Protein AF-A0A3M1G2B5-F1 (afdb_monomer)

Foldseek 3Di:
DDAPQEAEAADAQWEWEDDPQWTWIDHPNHTDDTHHLVRYQEYEYAHPNYYYDPVVLVSCLVSQYKYFYAYPLLATPDIRGHPPPPDDPVRVVVVVVQQQACNQVVVLLCVLLVVLVVLLVVLLVLLVVCVPVPVPLSVLSNVLSVVSVVLSVVSVVVVVVQVPDPDTDGCVVCVVVSCVSSVSSVVSSQVSVVSSDPDPFPDPTADQPPDPTPVNSVVNNVVSNVVRVVD

Structure (mmCIF, N/CA/C/O backbone):
data_AF-A0A3M1G2B5-F1
#
_entry.id   AF-A0A3M1G2B5-F1
#
loop_
_atom_site.group_PDB
_atom_site.id
_atom_site.type_symbol
_atom_site.label_atom_id
_atom_site.label_alt_id
_atom_site.label_comp_id
_atom_site.label_asym_id
_atom_site.label_entity_id
_atom_site.label_seq_id
_atom_site.pdbx_PDB_ins_code
_atom_site.Cartn_x
_atom_site.Cartn_y
_atom_site.Cartn_z
_atom_site.occupancy
_atom_site.B_iso_or_equiv
_atom_site.auth_seq_id
_atom_site.auth_comp_id
_atom_site.auth_asym_id
_atom_site.auth_atom_id
_atom_site.pdbx_PDB_model_num
ATOM 1 N N . MET A 1 1 ? -16.901 -16.701 20.122 1.00 56.66 1 MET A N 1
ATOM 2 C CA . MET A 1 1 ? -16.632 -15.245 20.169 1.00 56.66 1 MET A CA 1
ATOM 3 C C . MET A 1 1 ? -15.833 -14.895 18.931 1.00 56.66 1 MET A C 1
ATOM 5 O O . MET A 1 1 ? -14.922 -15.650 18.620 1.00 56.66 1 MET A O 1
ATOM 9 N N . ALA A 1 2 ? -16.184 -13.824 18.218 1.00 68.50 2 ALA A N 1
ATOM 10 C CA . ALA A 1 2 ? -15.382 -13.378 17.082 1.00 68.50 2 ALA A CA 1
ATOM 11 C C . ALA A 1 2 ? -13.978 -12.995 17.573 1.00 68.50 2 ALA A C 1
ATOM 13 O O . ALA A 1 2 ? -13.842 -12.288 18.575 1.00 68.50 2 ALA A O 1
ATOM 14 N N . ILE A 1 3 ? -12.954 -13.520 16.907 1.00 83.75 3 ILE A N 1
ATOM 15 C CA . ILE A 1 3 ? -11.565 -13.143 17.158 1.00 83.75 3 ILE A CA 1
ATOM 16 C C . ILE A 1 3 ? -11.395 -11.732 16.592 1.00 83.75 3 ILE A C 1
ATOM 18 O O . ILE A 1 3 ? -11.677 -11.498 15.420 1.00 83.75 3 ILE A O 1
ATOM 22 N N . VAL A 1 4 ? -10.993 -10.787 17.440 1.00 89.31 4 VAL A N 1
ATOM 23 C CA . VAL A 1 4 ? -10.731 -9.402 17.037 1.00 89.31 4 VAL A CA 1
ATOM 24 C C . VAL A 1 4 ? -9.224 -9.251 16.904 1.00 89.31 4 VAL A C 1
ATOM 26 O O . VAL A 1 4 ? -8.539 -9.212 17.922 1.00 89.31 4 VAL A O 1
ATOM 29 N N . GLN A 1 5 ? -8.733 -9.195 15.664 1.00 91.38 5 GLN A N 1
ATOM 30 C CA . GLN A 1 5 ? -7.315 -8.949 15.362 1.00 91.38 5 GLN A CA 1
ATOM 31 C C . GLN A 1 5 ? -6.993 -7.455 15.295 1.00 91.38 5 GLN A C 1
ATOM 33 O O . GLN A 1 5 ? -5.977 -7.010 15.817 1.00 91.38 5 GLN A O 1
ATOM 38 N N . HIS A 1 6 ? -7.903 -6.655 14.741 1.00 93.00 6 HIS A N 1
ATOM 39 C CA . HIS A 1 6 ? -7.742 -5.206 14.650 1.00 93.00 6 HIS A CA 1
ATOM 40 C C . HIS A 1 6 ? -8.863 -4.526 15.435 1.00 93.00 6 HIS A C 1
ATOM 42 O O . HIS A 1 6 ? -10.038 -4.628 15.075 1.00 93.00 6 HIS A O 1
ATOM 48 N N . LEU A 1 7 ? -8.512 -3.853 16.533 1.00 94.56 7 LEU A N 1
ATOM 49 C CA . LEU A 1 7 ? -9.474 -3.094 17.331 1.00 94.56 7 LEU A CA 1
ATOM 50 C C . LEU A 1 7 ? -9.630 -1.692 16.745 1.00 94.56 7 LEU A C 1
ATOM 52 O O . LEU A 1 7 ? -8.709 -0.889 16.848 1.00 94.56 7 LEU A O 1
ATOM 56 N N . ILE A 1 8 ? -10.793 -1.388 16.173 1.00 94.69 8 ILE A N 1
ATOM 57 C CA . ILE A 1 8 ? -11.108 -0.062 15.627 1.00 94.69 8 ILE A CA 1
ATOM 58 C C . ILE A 1 8 ? -12.021 0.679 16.607 1.00 94.69 8 ILE A C 1
ATOM 60 O O . ILE A 1 8 ? -13.036 0.134 17.039 1.00 94.69 8 ILE A O 1
ATOM 64 N N . VAL A 1 9 ? -11.653 1.915 16.956 1.00 94.44 9 VAL A N 1
ATOM 65 C CA . VAL A 1 9 ? -12.441 2.805 17.820 1.00 94.44 9 VAL A CA 1
ATOM 66 C C . VAL A 1 9 ? -12.667 4.140 17.112 1.00 94.44 9 VAL A C 1
ATOM 68 O O . VAL A 1 9 ? -11.728 4.906 16.877 1.00 94.44 9 VAL A O 1
ATOM 71 N N . ASP A 1 10 ? -13.921 4.408 16.760 1.00 92.88 10 ASP A N 1
ATOM 72 C CA . ASP A 1 10 ? -14.357 5.542 15.935 1.00 92.88 10 ASP A CA 1
ATOM 73 C C . ASP A 1 10 ? -15.411 6.444 16.614 1.00 92.88 10 ASP A C 1
ATOM 75 O O . ASP A 1 10 ? -15.553 7.614 16.254 1.00 92.88 10 ASP A O 1
ATOM 79 N N . GLU A 1 11 ? -16.110 5.941 17.633 1.00 92.62 11 GLU A N 1
ATOM 80 C CA . GLU A 1 11 ? -17.186 6.649 18.334 1.00 92.62 11 GLU A CA 1
ATOM 81 C C . GLU A 1 11 ? -16.653 7.717 19.317 1.00 92.62 11 GLU A C 1
ATOM 83 O O . GLU A 1 11 ? -15.798 7.442 20.170 1.00 92.62 11 GLU A O 1
ATOM 88 N N . PHE A 1 12 ? -17.181 8.947 19.227 1.00 91.94 12 PHE A N 1
ATOM 89 C CA . PHE A 1 12 ? -16.813 10.065 20.107 1.00 91.94 12 PHE A CA 1
ATOM 90 C C . PHE A 1 12 ? -17.161 9.776 21.571 1.00 91.94 12 PHE A C 1
ATOM 92 O O . PHE A 1 12 ? -18.272 9.351 21.879 1.00 91.94 12 PHE A O 1
ATOM 99 N N . GLY A 1 13 ? -16.229 10.068 22.484 1.00 93.06 13 GLY A N 1
ATOM 100 C CA . GLY A 1 13 ? -16.407 9.809 23.915 1.00 93.06 13 GLY A CA 1
ATOM 101 C C . GLY A 1 13 ? -16.140 8.356 24.319 1.00 93.06 13 GLY A C 1
ATOM 102 O O . GLY A 1 13 ? -16.430 7.977 25.455 1.00 93.06 13 GLY A O 1
ATOM 103 N N . SER A 1 14 ? -15.579 7.543 23.418 1.00 96.44 14 SER A N 1
ATOM 104 C CA . SER A 1 14 ? -15.130 6.193 23.751 1.00 96.44 14 SER A CA 1
ATOM 105 C C . SER A 1 14 ? -13.935 6.209 24.705 1.00 96.44 14 SER A C 1
ATOM 107 O O . SER A 1 14 ? -13.013 7.013 24.571 1.00 96.44 14 SER A O 1
ATOM 109 N N . PHE A 1 15 ? -13.917 5.259 25.632 1.00 96.62 15 PHE A N 1
ATOM 110 C CA . PHE A 1 15 ? -12.817 5.003 26.550 1.00 96.62 15 PHE A CA 1
ATOM 111 C C . PHE A 1 15 ? -12.326 3.563 26.404 1.00 96.62 15 PHE A C 1
ATOM 113 O O . PHE A 1 15 ? -13.128 2.625 26.429 1.00 96.62 15 PHE A O 1
ATOM 120 N N . ILE A 1 16 ? -11.013 3.395 26.255 1.00 97.31 16 ILE A N 1
ATOM 121 C CA . ILE A 1 16 ? -10.343 2.098 26.161 1.00 97.31 16 ILE A CA 1
ATOM 122 C C . ILE A 1 16 ? -9.650 1.808 27.493 1.00 97.31 16 ILE A C 1
ATOM 124 O O . ILE A 1 16 ? -8.820 2.593 27.953 1.00 97.31 16 ILE A O 1
ATOM 128 N N . ALA A 1 17 ? -9.956 0.658 28.092 1.00 96.94 17 ALA A N 1
ATOM 129 C CA . ALA A 1 17 ? -9.338 0.201 29.334 1.00 96.94 17 ALA A CA 1
ATOM 130 C C . ALA A 1 17 ? -8.893 -1.262 29.254 1.00 96.94 17 ALA A C 1
ATOM 132 O O . ALA A 1 17 ? -9.561 -2.100 28.639 1.00 96.94 17 ALA A O 1
ATOM 133 N N . LYS A 1 18 ? -7.798 -1.590 29.946 1.00 95.62 18 LYS A N 1
ATOM 134 C CA . LYS A 1 18 ? -7.363 -2.972 30.179 1.00 95.62 18 LYS A CA 1
ATOM 135 C C . LYS A 1 18 ? -8.228 -3.593 31.277 1.00 95.62 18 LYS A C 1
ATOM 137 O O . LYS A 1 18 ? -8.321 -3.065 32.381 1.00 95.62 18 LYS A O 1
ATOM 142 N N . LYS A 1 19 ? -8.852 -4.740 31.005 1.00 93.12 19 LYS A N 1
ATOM 143 C CA . LYS A 1 19 ? -9.580 -5.520 32.016 1.00 93.12 19 LYS A CA 1
ATOM 144 C C . LYS A 1 19 ? -9.392 -7.013 31.785 1.00 93.12 19 LYS A C 1
ATOM 146 O O . LYS A 1 19 ? -9.820 -7.540 30.764 1.00 93.12 19 LYS A O 1
ATOM 151 N N . SER A 1 20 ? -8.761 -7.691 32.746 1.00 90.44 20 SER A N 1
ATOM 152 C CA . SER A 1 20 ? -8.580 -9.154 32.749 1.00 90.44 20 SER A CA 1
ATOM 153 C C . SER A 1 20 ? -7.944 -9.708 31.459 1.00 90.44 20 SER A C 1
ATOM 155 O O . SER A 1 20 ? -8.450 -10.665 30.881 1.00 90.44 20 SER A O 1
ATOM 157 N N . GLY A 1 21 ? -6.861 -9.082 30.977 1.00 91.06 21 GLY A N 1
ATOM 158 C CA . GLY A 1 21 ? -6.154 -9.509 29.755 1.00 91.06 21 GLY A CA 1
ATOM 159 C C . GLY A 1 21 ? -6.843 -9.116 28.441 1.00 91.06 21 GLY A C 1
ATOM 160 O O . GLY A 1 21 ? -6.565 -9.689 27.387 1.00 91.06 21 GLY A O 1
ATOM 161 N N . ARG A 1 22 ? -7.773 -8.159 28.493 1.00 94.56 22 ARG A N 1
ATOM 162 C CA . ARG A 1 22 ? -8.565 -7.706 27.347 1.00 94.56 22 ARG A CA 1
ATOM 163 C C . ARG A 1 22 ? -8.574 -6.188 27.262 1.00 94.56 22 ARG A C 1
ATOM 165 O O . ARG A 1 22 ? -8.534 -5.521 28.296 1.00 94.56 22 ARG A O 1
ATOM 172 N N . LEU A 1 23 ? -8.684 -5.660 26.050 1.00 96.00 23 LEU A N 1
ATOM 173 C CA . LEU A 1 23 ? -8.995 -4.258 25.807 1.00 96.00 23 LEU A CA 1
ATOM 174 C C . LEU A 1 23 ? -10.505 -4.101 25.674 1.00 96.00 23 LEU A C 1
ATOM 176 O O . LEU A 1 23 ? -11.134 -4.660 24.773 1.00 96.00 23 LEU A O 1
ATOM 180 N N . ARG A 1 24 ? -11.090 -3.339 26.593 1.00 95.31 24 ARG A N 1
ATOM 181 C CA . ARG A 1 24 ? -12.515 -3.037 26.614 1.00 95.31 24 ARG A CA 1
ATOM 182 C C . ARG A 1 24 ? -12.746 -1.611 26.154 1.00 95.31 24 ARG A C 1
ATOM 184 O O . ARG A 1 24 ? -12.187 -0.688 26.733 1.00 95.31 24 ARG A O 1
ATOM 191 N N . VAL A 1 25 ? -13.626 -1.460 25.173 1.00 96.31 25 VAL A N 1
ATOM 192 C CA . VAL A 1 25 ? -14.101 -0.169 24.681 1.00 96.31 25 VAL A CA 1
ATOM 193 C C . VAL A 1 25 ? -15.480 0.093 25.267 1.00 96.31 25 VAL A C 1
ATOM 195 O O . VAL A 1 25 ? -16.397 -0.722 25.110 1.00 96.31 25 VAL A O 1
ATOM 198 N N . THR A 1 26 ? -15.625 1.223 25.946 1.00 95.69 26 THR A N 1
ATOM 199 C CA . THR A 1 26 ? -16.902 1.711 26.473 1.00 95.69 26 THR A CA 1
ATOM 200 C C . THR A 1 26 ? -17.224 3.074 25.892 1.00 95.69 26 THR A C 1
ATOM 202 O O . THR A 1 26 ? -16.342 3.924 25.864 1.00 95.69 26 THR A O 1
ATOM 205 N N . CYS A 1 27 ? -18.472 3.314 25.506 1.00 94.50 27 CYS A N 1
ATOM 206 C CA . CYS A 1 27 ? -18.961 4.635 25.120 1.00 94.50 27 CYS A CA 1
ATOM 207 C C . CYS A 1 27 ? -20.252 4.920 25.889 1.00 94.50 27 CYS A C 1
ATOM 209 O O . CYS A 1 27 ? -21.104 4.041 25.992 1.00 94.50 27 CYS A O 1
ATOM 211 N N . GLN A 1 28 ? -20.378 6.112 26.481 1.00 89.19 28 GLN A N 1
ATOM 212 C CA . GLN A 1 28 ? -21.558 6.508 27.271 1.00 89.19 28 GLN A CA 1
ATOM 213 C C . GLN A 1 28 ? -21.942 5.499 28.379 1.00 89.19 28 GLN A C 1
ATOM 215 O O . GLN A 1 28 ? -23.112 5.294 28.682 1.00 89.19 28 GLN A O 1
ATOM 220 N N . GLY A 1 29 ? -20.948 4.841 28.987 1.00 84.25 29 GLY A N 1
ATOM 221 C CA . GLY A 1 29 ? -21.155 3.820 30.025 1.00 84.25 29 GLY A CA 1
ATOM 222 C C . GLY A 1 29 ? -21.523 2.428 29.494 1.00 84.25 29 GLY A C 1
ATOM 223 O O . GLY A 1 29 ? -21.465 1.454 30.245 1.00 84.25 29 GLY A O 1
ATOM 224 N N . GLU A 1 30 ? -21.816 2.297 28.201 1.00 90.81 30 GLU A N 1
ATOM 225 C CA . GLU A 1 30 ? -22.127 1.024 27.564 1.00 90.81 30 GLU A CA 1
ATOM 226 C C . GLU A 1 30 ? -20.879 0.359 26.987 1.00 90.81 30 GLU A C 1
ATOM 228 O O . GLU A 1 30 ? -19.994 0.989 26.404 1.00 90.81 30 GLU A O 1
ATOM 233 N N . LYS A 1 31 ? -20.813 -0.964 27.128 1.00 90.56 31 LYS A N 1
ATOM 234 C CA . LYS A 1 31 ? -19.743 -1.780 26.560 1.00 90.56 31 LYS A CA 1
ATOM 235 C C . LYS A 1 31 ? -19.975 -1.958 25.059 1.00 90.56 31 LYS A C 1
ATOM 237 O O . LYS A 1 31 ? -20.963 -2.570 24.666 1.00 90.56 31 LYS A O 1
ATOM 242 N N . ARG A 1 32 ? -19.027 -1.498 24.241 1.00 91.38 32 ARG A N 1
ATOM 243 C CA . ARG A 1 32 ? -19.050 -1.660 22.780 1.00 91.38 32 ARG A CA 1
ATO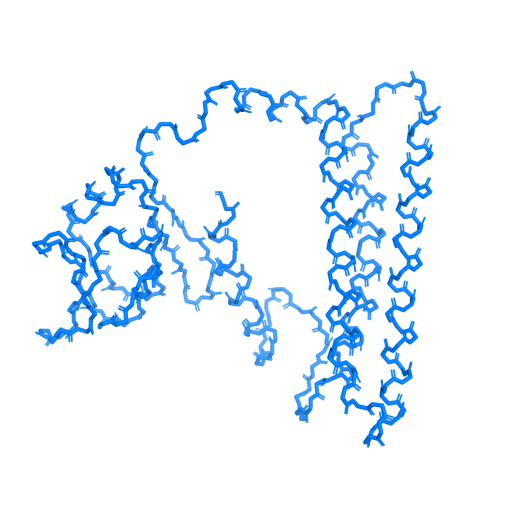M 244 C C . ARG A 1 32 ? -18.298 -2.910 22.345 1.00 91.38 32 ARG A C 1
ATOM 246 O O . ARG A 1 32 ? -18.877 -3.819 21.762 1.00 91.38 32 ARG A O 1
ATOM 253 N N . ILE A 1 33 ? -17.008 -2.972 22.669 1.00 91.94 33 ILE A N 1
ATOM 254 C CA . ILE A 1 33 ? -16.101 -4.029 22.205 1.00 91.94 33 ILE A CA 1
ATOM 255 C C . ILE A 1 33 ? -15.274 -4.549 23.379 1.00 91.94 33 ILE A C 1
ATOM 257 O O . ILE A 1 33 ? -14.988 -3.834 24.340 1.00 91.94 33 ILE A O 1
ATOM 261 N N . ASP A 1 34 ? -14.915 -5.829 23.323 1.00 92.50 34 ASP A N 1
ATOM 262 C CA . ASP A 1 34 ? -14.054 -6.475 24.309 1.00 92.50 34 ASP A CA 1
ATOM 263 C C . ASP A 1 34 ? -13.122 -7.458 23.608 1.00 92.50 34 ASP A C 1
ATOM 265 O O . ASP A 1 34 ? -13.509 -8.592 23.309 1.00 92.50 34 ASP A O 1
ATOM 269 N N . ALA A 1 35 ? -11.911 -6.999 23.313 1.00 93.81 35 ALA A N 1
ATOM 270 C CA . ALA A 1 35 ? -10.933 -7.696 22.494 1.00 93.81 35 ALA A CA 1
ATOM 271 C C . ALA A 1 35 ? -9.848 -8.352 23.373 1.00 93.81 35 ALA A C 1
ATOM 273 O O . ALA A 1 35 ? -9.198 -7.655 24.153 1.00 93.81 35 ALA A O 1
ATOM 274 N N . PRO A 1 36 ? -9.640 -9.679 23.297 1.00 94.25 36 PRO A N 1
ATOM 275 C CA . PRO A 1 36 ? -8.536 -10.335 23.995 1.00 94.25 36 PRO A CA 1
ATOM 276 C C . PRO A 1 36 ? -7.187 -9.868 23.436 1.00 94.25 36 PRO A C 1
ATOM 278 O O . PRO A 1 36 ? -6.977 -9.944 22.229 1.00 94.25 36 PRO A O 1
ATOM 281 N N . ILE A 1 37 ? -6.259 -9.462 24.308 1.00 93.38 37 ILE A N 1
ATOM 282 C CA . ILE A 1 37 ? -4.940 -8.943 23.896 1.00 93.38 37 ILE A CA 1
ATOM 283 C C . ILE A 1 37 ? -4.149 -9.987 23.100 1.00 93.38 37 ILE A C 1
ATOM 285 O O . ILE A 1 37 ? -3.531 -9.652 22.104 1.00 93.38 37 ILE A O 1
ATOM 289 N N . MET A 1 38 ? -4.250 -11.267 23.472 1.00 92.06 38 MET A N 1
ATOM 290 C CA . MET A 1 38 ? -3.538 -12.377 22.818 1.00 92.06 38 MET A CA 1
ATOM 291 C C . MET A 1 38 ? -3.847 -12.577 21.324 1.00 92.06 38 MET A C 1
ATOM 293 O O . MET A 1 38 ? -3.158 -13.344 20.661 1.00 92.06 38 MET A O 1
ATOM 297 N N . HIS A 1 39 ? -4.921 -11.970 20.817 1.00 92.62 39 HIS A N 1
ATOM 298 C CA . HIS A 1 39 ? -5.301 -12.047 19.408 1.00 92.62 39 HIS A CA 1
ATOM 299 C C . HIS A 1 39 ? -5.194 -10.707 18.695 1.00 92.62 39 HIS A C 1
ATOM 301 O O . HIS A 1 39 ? -5.396 -10.668 17.487 1.00 92.62 39 HIS A O 1
ATOM 307 N N . LEU A 1 40 ? -4.930 -9.628 19.431 1.00 93.62 40 LEU A N 1
ATOM 308 C CA . LEU A 1 40 ? -4.820 -8.306 18.851 1.00 93.62 40 LEU A CA 1
ATOM 309 C C . LEU A 1 40 ? -3.470 -8.161 18.163 1.00 93.62 40 LEU A C 1
ATOM 311 O O . LEU A 1 40 ?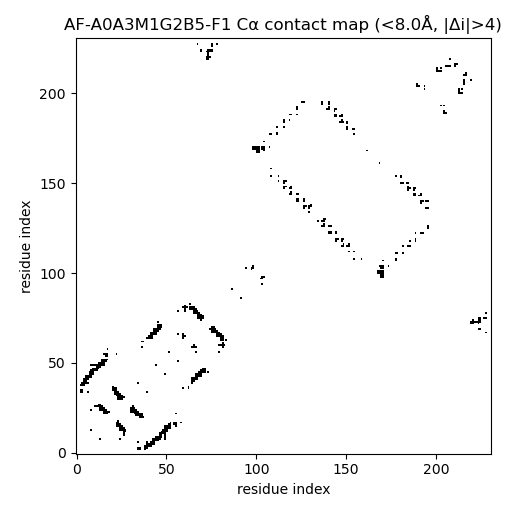 -2.426 -8.423 18.748 1.00 93.62 40 LEU A O 1
ATOM 315 N N . GLU A 1 41 ? -3.529 -7.694 16.928 1.00 92.12 41 GLU A N 1
ATOM 316 C CA . GLU A 1 41 ? -2.379 -7.322 16.120 1.00 92.12 41 GLU A CA 1
ATOM 317 C C . GLU A 1 41 ? -2.211 -5.805 16.118 1.00 92.12 41 GLU A C 1
ATOM 319 O O . GLU A 1 41 ? -1.090 -5.327 16.204 1.00 92.12 41 GLU A O 1
ATOM 324 N N . THR A 1 42 ? -3.306 -5.031 16.094 1.00 92.94 42 THR A N 1
ATOM 325 C CA . THR A 1 42 ? -3.245 -3.556 16.085 1.00 92.94 42 THR A CA 1
ATOM 326 C C . THR A 1 42 ? -4.445 -2.898 16.766 1.00 92.94 42 THR A C 1
ATOM 328 O O . THR A 1 42 ? -5.565 -3.421 16.709 1.00 92.94 42 THR A O 1
ATOM 331 N N . VAL A 1 43 ? -4.256 -1.683 17.289 1.00 95.25 43 VAL A N 1
ATOM 332 C CA . VAL A 1 43 ? -5.345 -0.789 17.725 1.00 95.25 43 VAL A CA 1
ATOM 333 C C . VAL A 1 43 ? -5.385 0.461 16.840 1.00 95.25 43 VAL A C 1
ATOM 335 O O . VAL A 1 43 ? -4.385 1.154 16.689 1.00 95.25 43 VAL A O 1
ATOM 338 N N . LEU A 1 44 ? -6.549 0.767 16.269 1.00 94.62 44 LEU A N 1
ATOM 339 C CA . LEU A 1 44 ? -6.799 1.904 15.382 1.00 94.62 44 LEU A CA 1
ATOM 340 C C . LEU A 1 44 ? -7.788 2.869 16.039 1.00 94.62 44 LEU A C 1
ATOM 342 O O . LEU A 1 44 ? -8.969 2.558 16.198 1.00 94.62 44 LEU A O 1
ATOM 346 N N . ILE A 1 45 ? -7.319 4.064 16.382 1.00 95.12 45 ILE A N 1
ATOM 347 C CA . ILE A 1 45 ? -8.144 5.151 16.909 1.00 95.12 45 ILE A CA 1
ATOM 348 C C . ILE A 1 45 ? -8.408 6.124 15.765 1.00 95.12 45 ILE A C 1
ATOM 350 O O . ILE A 1 45 ? -7.528 6.880 15.364 1.00 95.12 45 ILE A O 1
ATOM 354 N N . THR A 1 46 ? -9.621 6.083 15.219 1.00 92.12 46 THR A N 1
ATOM 355 C CA . THR A 1 46 ? -10.031 6.918 14.074 1.00 92.12 46 THR A CA 1
ATOM 356 C C . THR A 1 46 ? -11.004 8.031 14.480 1.00 92.12 46 THR A C 1
ATOM 358 O O . THR A 1 46 ? -11.163 9.021 13.761 1.00 92.12 46 THR A O 1
ATOM 361 N N . GLY A 1 47 ? -11.632 7.891 15.652 1.00 87.88 47 GLY A N 1
ATOM 362 C CA . GLY A 1 47 ? -12.556 8.858 16.235 1.00 87.88 47 GLY A CA 1
ATOM 363 C C . GLY A 1 47 ? -11.855 9.974 17.009 1.00 87.88 47 GLY A C 1
ATOM 364 O O . GLY A 1 47 ? -10.768 9.803 17.562 1.00 87.88 47 GLY A O 1
ATOM 365 N N . ARG A 1 48 ? -12.507 11.138 17.105 1.00 88.19 48 ARG A N 1
ATOM 366 C CA . ARG A 1 48 ? -12.083 12.213 18.020 1.00 88.19 48 ARG A CA 1
ATOM 367 C C . ARG A 1 48 ? -12.654 11.986 19.416 1.00 88.19 48 ARG A C 1
ATOM 369 O O . ARG A 1 48 ? -13.717 11.398 19.560 1.00 88.19 48 ARG A O 1
ATOM 376 N N . GLY A 1 49 ? -11.978 12.507 20.440 1.00 91.25 49 GLY A N 1
ATOM 377 C CA . GLY A 1 49 ? -12.450 12.396 21.826 1.00 91.25 49 GLY A CA 1
ATOM 378 C C . GLY A 1 49 ? -12.404 10.968 22.378 1.00 91.25 49 GLY A C 1
ATOM 379 O O . GLY A 1 49 ? -13.108 10.669 23.337 1.00 91.25 49 GLY A O 1
ATOM 380 N N . VAL A 1 50 ? -11.603 10.092 21.765 1.00 95.06 50 VAL A N 1
ATOM 381 C CA . VAL A 1 50 ? -11.314 8.754 22.284 1.00 95.06 50 VAL A CA 1
ATOM 382 C C . VAL A 1 50 ? -10.208 8.871 23.327 1.00 95.06 50 VAL A C 1
ATOM 384 O O . VAL A 1 50 ? -9.169 9.479 23.072 1.00 95.06 50 VAL A O 1
ATOM 387 N N . SER A 1 51 ? -10.437 8.296 24.501 1.00 95.06 51 SER A N 1
ATOM 388 C CA . SER A 1 51 ? -9.480 8.262 25.609 1.00 95.06 51 SER A CA 1
ATOM 389 C C . SER A 1 51 ? -9.017 6.830 25.871 1.00 95.06 51 SER A C 1
ATOM 391 O O . SER A 1 51 ? -9.749 5.874 25.623 1.00 95.06 51 SER A O 1
ATOM 393 N N . LEU A 1 52 ? -7.806 6.667 26.391 1.00 96.06 52 LEU A N 1
ATOM 394 C CA . LEU A 1 52 ? -7.235 5.365 26.738 1.00 96.06 52 LEU A CA 1
ATOM 395 C C . LEU A 1 52 ? -6.448 5.467 28.045 1.00 96.06 52 LEU A C 1
ATOM 397 O O . LEU A 1 52 ? -5.858 6.510 28.327 1.00 96.06 52 LEU A O 1
ATOM 401 N N . SER A 1 53 ? -6.462 4.410 28.858 1.00 96.69 53 SER A N 1
ATOM 402 C CA . SER A 1 53 ? -5.679 4.380 30.098 1.00 96.69 53 SER A CA 1
ATOM 403 C C . SER A 1 53 ? -4.198 4.084 29.839 1.00 96.69 53 SER A C 1
ATOM 405 O O . SER A 1 53 ? -3.842 3.461 28.838 1.00 96.69 53 SER A O 1
ATOM 407 N N . SER A 1 54 ? -3.330 4.476 30.776 1.00 96.00 54 SER A N 1
ATOM 408 C CA . SER A 1 54 ? -1.908 4.094 30.780 1.00 96.00 54 SER A CA 1
ATOM 409 C C . SER A 1 54 ? -1.716 2.581 30.656 1.00 96.00 54 SER A C 1
ATOM 411 O O . SER A 1 54 ? -0.857 2.132 29.906 1.00 96.00 54 SER A O 1
ATOM 413 N N . ASP A 1 55 ? -2.574 1.796 31.308 1.00 96.62 55 ASP A N 1
ATOM 414 C CA . ASP A 1 55 ? -2.508 0.331 31.300 1.00 96.62 55 ASP A CA 1
ATOM 415 C C . ASP A 1 55 ? -2.761 -0.262 29.907 1.00 96.62 55 ASP A C 1
ATOM 417 O O . ASP A 1 55 ? -2.289 -1.357 29.605 1.00 96.62 55 ASP A O 1
ATOM 421 N N . VAL A 1 56 ? -3.529 0.432 29.056 1.00 96.88 56 VAL A N 1
ATOM 422 C CA . VAL A 1 56 ? -3.702 0.040 27.649 1.00 96.88 56 VAL A CA 1
ATOM 423 C C . VAL A 1 56 ? -2.398 0.249 26.895 1.00 96.88 56 VAL A C 1
ATOM 425 O O . VAL A 1 56 ? -1.981 -0.646 26.168 1.00 96.88 56 VAL A O 1
ATOM 428 N N . VAL A 1 57 ? -1.745 1.399 27.089 1.00 95.56 57 VAL A N 1
ATOM 429 C CA . VAL A 1 57 ? -0.453 1.702 26.455 1.00 95.56 57 VAL A CA 1
ATOM 430 C C . VAL A 1 57 ? 0.593 0.670 26.853 1.00 95.56 57 VAL A C 1
ATOM 432 O O . VAL A 1 57 ? 1.235 0.095 25.980 1.00 95.56 57 VAL A O 1
ATOM 435 N N . GLU A 1 58 ? 0.729 0.410 28.152 1.00 94.12 58 GLU A N 1
ATOM 436 C CA . GLU A 1 58 ? 1.676 -0.567 28.687 1.00 94.12 58 GLU A CA 1
ATOM 437 C C . GLU A 1 58 ? 1.397 -1.966 28.132 1.00 94.12 58 GLU A C 1
ATOM 439 O O . GLU A 1 58 ? 2.285 -2.581 27.550 1.00 94.12 58 GLU A O 1
ATOM 444 N N . ALA A 1 59 ? 0.150 -2.443 28.212 1.00 93.94 59 ALA A N 1
ATOM 445 C CA . ALA A 1 59 ? -0.188 -3.787 27.751 1.00 93.94 59 ALA A CA 1
ATOM 446 C C . ALA A 1 59 ? 0.004 -3.973 26.241 1.00 93.94 59 ALA A C 1
ATOM 448 O O . ALA A 1 59 ? 0.439 -5.037 25.805 1.00 93.94 59 ALA A O 1
ATOM 449 N N . CYS A 1 60 ? -0.315 -2.952 25.441 1.00 93.56 60 CYS A N 1
ATOM 450 C CA . CYS A 1 60 ? -0.043 -2.968 24.010 1.00 93.56 60 CYS A CA 1
ATOM 451 C C . CYS A 1 60 ? 1.468 -2.980 23.736 1.00 93.56 60 CYS A C 1
ATOM 453 O O . CYS A 1 60 ? 1.934 -3.793 22.943 1.00 93.56 60 CYS A O 1
ATOM 455 N N . ALA A 1 61 ? 2.250 -2.149 24.430 1.00 91.38 61 ALA A N 1
ATOM 456 C CA . ALA A 1 61 ? 3.700 -2.098 24.266 1.00 91.38 61 ALA A CA 1
ATOM 457 C C . ALA A 1 61 ? 4.391 -3.415 24.668 1.00 91.38 61 ALA A C 1
ATOM 459 O O . ALA A 1 61 ? 5.272 -3.880 23.943 1.00 91.38 61 ALA A O 1
ATOM 460 N N . GLU A 1 62 ? 3.984 -4.040 25.776 1.00 90.31 62 GLU A N 1
ATOM 461 C CA . GLU A 1 62 ? 4.491 -5.347 26.225 1.00 90.31 62 GLU A CA 1
ATOM 462 C C . GLU A 1 62 ? 4.160 -6.466 25.233 1.00 90.31 62 GLU A C 1
ATOM 464 O O . GLU A 1 62 ? 4.994 -7.330 24.967 1.00 90.31 62 GLU A O 1
ATOM 469 N N . ALA A 1 63 ? 2.955 -6.437 24.660 1.00 89.75 63 ALA A N 1
ATOM 470 C CA . ALA A 1 63 ? 2.506 -7.418 23.677 1.00 89.75 63 ALA A CA 1
ATOM 471 C C . ALA A 1 63 ? 3.011 -7.136 22.247 1.00 89.75 63 ALA A C 1
ATOM 473 O O . ALA A 1 63 ? 2.731 -7.920 21.344 1.00 89.75 63 ALA A O 1
ATOM 474 N N . GLY A 1 64 ? 3.732 -6.031 22.022 1.00 87.88 64 GLY A N 1
ATOM 475 C CA . GLY A 1 64 ? 4.193 -5.625 20.690 1.00 87.88 64 GLY A CA 1
ATOM 476 C C . GLY A 1 64 ? 3.076 -5.143 19.755 1.00 87.88 64 GLY A C 1
ATOM 477 O O . GLY A 1 64 ? 3.262 -5.139 18.543 1.00 87.88 64 GLY A O 1
ATOM 478 N N . ILE A 1 65 ? 1.931 -4.737 20.305 1.00 92.19 65 ILE A N 1
ATOM 479 C CA . ILE A 1 65 ? 0.748 -4.281 19.570 1.00 92.19 65 ILE A CA 1
ATOM 480 C C . ILE A 1 65 ? 0.847 -2.762 19.365 1.00 92.19 65 ILE A C 1
ATOM 482 O O . ILE A 1 65 ? 0.775 -2.016 20.345 1.00 92.19 65 ILE A O 1
ATOM 486 N N . PRO A 1 66 ? 0.987 -2.258 18.129 1.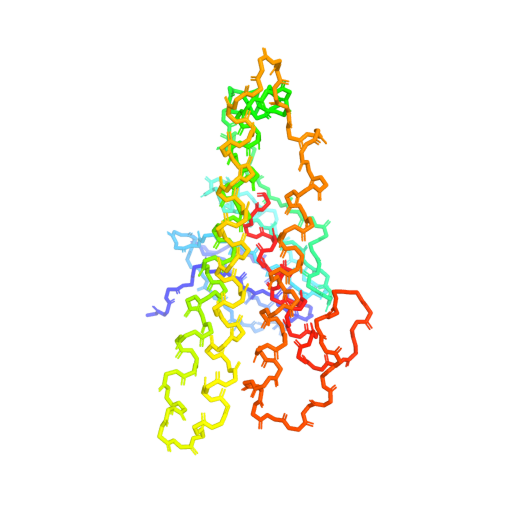00 92.31 66 PRO A N 1
ATOM 487 C CA . PRO A 1 66 ? 0.985 -0.826 17.876 1.00 92.31 66 PRO A CA 1
ATOM 488 C C . PRO A 1 66 ? -0.406 -0.200 18.049 1.00 92.31 66 PRO A C 1
ATOM 490 O O . PRO A 1 66 ? -1.447 -0.817 17.785 1.00 92.31 66 PRO A O 1
ATOM 493 N N . ILE A 1 67 ? -0.412 1.065 18.473 1.00 94.88 67 ILE A N 1
ATOM 494 C CA . ILE A 1 67 ? -1.610 1.910 18.561 1.00 94.88 67 ILE A CA 1
ATOM 495 C C . ILE A 1 67 ? -1.465 3.058 17.564 1.00 94.88 67 ILE A C 1
ATOM 497 O O . ILE A 1 67 ? -0.584 3.900 17.723 1.00 94.88 67 ILE A O 1
ATOM 501 N N . HIS A 1 68 ? -2.348 3.135 16.574 1.00 93.38 68 HIS A N 1
ATOM 502 C CA . HIS A 1 68 ? -2.332 4.180 15.551 1.00 93.38 68 HIS A CA 1
ATOM 503 C C . HIS A 1 68 ? -3.469 5.176 15.758 1.00 93.38 68 HIS A C 1
ATOM 505 O O . HIS A 1 68 ? -4.618 4.791 15.986 1.00 93.38 68 HIS A O 1
ATOM 511 N N . PHE A 1 69 ? -3.161 6.461 15.612 1.00 93.31 69 PHE A N 1
ATOM 512 C CA . PHE A 1 69 ? -4.121 7.557 15.674 1.00 93.31 69 PHE A CA 1
ATOM 513 C C . PHE A 1 69 ? -4.313 8.137 14.277 1.00 93.31 69 PHE A C 1
ATOM 515 O O . PHE A 1 69 ? -3.366 8.640 13.674 1.00 93.31 69 PHE A O 1
ATOM 522 N N . LEU A 1 70 ? -5.536 8.087 13.758 1.00 90.44 70 LEU A N 1
ATOM 523 C CA . LEU A 1 70 ? -5.902 8.620 12.451 1.00 90.44 70 LEU A CA 1
ATOM 524 C C . LEU A 1 70 ? -6.823 9.829 12.634 1.00 90.44 70 LEU A C 1
ATOM 526 O O . LEU A 1 70 ? -7.652 9.877 13.541 1.00 90.44 70 LEU A O 1
ATOM 530 N N . ASN A 1 71 ? -6.702 10.821 11.754 1.00 86.94 71 ASN A N 1
ATOM 531 C CA . ASN A 1 71 ? -7.664 11.918 11.708 1.00 86.94 71 ASN A CA 1
ATOM 532 C C . ASN A 1 71 ? -8.961 11.501 10.987 1.00 86.94 71 ASN A C 1
ATOM 534 O O . ASN A 1 71 ? -9.050 10.438 10.378 1.00 86.94 71 ASN A O 1
ATOM 538 N N . SER A 1 72 ? -9.960 12.389 10.973 1.00 82.31 72 SER A N 1
ATOM 539 C CA . SER A 1 72 ? -11.252 12.146 10.308 1.00 82.31 72 SER A CA 1
ATOM 540 C C . SER A 1 72 ? -11.162 11.928 8.790 1.00 82.31 72 SER A C 1
ATOM 542 O O . SER A 1 72 ? -12.139 11.520 8.174 1.00 82.31 72 SER A O 1
ATOM 544 N N . ARG A 1 73 ? -10.007 12.205 8.171 1.00 79.44 73 ARG A N 1
ATOM 545 C CA . ARG A 1 73 ? -9.721 11.942 6.751 1.00 79.44 73 ARG A CA 1
ATOM 546 C C . ARG A 1 73 ? -8.935 10.641 6.542 1.00 79.44 73 ARG A C 1
ATOM 548 O O . ARG A 1 73 ? -8.504 10.379 5.424 1.00 79.44 73 ARG A O 1
ATOM 555 N N . GLY A 1 74 ? -8.720 9.857 7.599 1.00 76.88 74 GLY A N 1
ATOM 556 C CA . GLY A 1 74 ? -7.940 8.621 7.581 1.00 76.88 74 GLY A CA 1
ATOM 557 C C . GLY A 1 74 ? -6.424 8.833 7.562 1.00 76.88 74 GLY A C 1
ATOM 558 O O . GLY A 1 74 ? -5.687 7.866 7.445 1.00 76.88 74 GLY A O 1
ATOM 559 N N . GLN A 1 75 ? -5.917 10.064 7.668 1.00 80.62 75 GLN A N 1
ATOM 560 C CA . GLN A 1 75 ? -4.467 10.288 7.656 1.00 80.62 75 GLN A CA 1
ATOM 561 C C . GLN A 1 75 ? -3.878 9.954 9.035 1.00 80.62 75 GLN A C 1
ATOM 563 O O . GLN A 1 75 ? -4.417 10.459 10.029 1.00 80.62 75 GLN A O 1
ATOM 568 N N . PRO A 1 76 ? -2.782 9.177 9.114 1.00 85.12 76 PRO A N 1
ATOM 569 C CA . PRO A 1 76 ? -2.058 8.957 10.363 1.00 85.12 76 PRO A CA 1
ATOM 570 C C . PRO A 1 76 ? -1.585 10.286 10.970 1.00 85.12 76 PRO A C 1
ATOM 572 O O . PRO A 1 76 ? -1.028 11.136 10.276 1.00 85.12 76 PRO A O 1
ATOM 575 N N . VAL A 1 77 ? -1.849 10.478 12.261 1.00 89.19 77 VAL A N 1
ATOM 576 C CA . VAL A 1 77 ? -1.423 11.637 13.067 1.00 89.19 77 VAL A CA 1
ATOM 577 C C . VAL A 1 77 ? -0.246 11.262 13.962 1.00 89.19 77 VAL A C 1
ATOM 579 O O . VAL A 1 77 ? 0.628 12.086 14.216 1.00 89.19 77 VAL A O 1
ATOM 582 N N . GLY A 1 78 ? -0.225 10.020 14.434 1.00 88.38 78 GLY A N 1
ATOM 583 C CA . GLY A 1 78 ? 0.849 9.468 15.239 1.00 88.38 78 GLY A CA 1
ATOM 584 C C . GLY A 1 78 ? 0.598 7.999 15.538 1.00 88.38 78 GLY A C 1
ATOM 585 O O . GLY A 1 78 ? -0.529 7.513 15.414 1.00 88.38 78 GLY A O 1
ATOM 586 N N . SER A 1 79 ? 1.653 7.316 15.957 1.00 90.38 79 SER A N 1
ATOM 587 C CA . SER A 1 79 ? 1.646 5.891 16.265 1.00 90.38 79 SER A CA 1
ATOM 588 C C . SER A 1 79 ? 2.449 5.656 17.547 1.00 90.38 79 SER A C 1
ATOM 590 O O . SER A 1 79 ? 3.456 6.326 17.786 1.00 90.38 79 SER A O 1
ATOM 592 N N . LEU A 1 80 ? 2.004 4.719 18.380 1.00 90.06 80 LEU A N 1
ATOM 593 C CA . LEU A 1 80 ? 2.708 4.274 19.578 1.00 90.06 80 LEU A CA 1
ATOM 594 C C . LEU A 1 80 ? 3.162 2.835 19.359 1.00 90.06 80 LEU A C 1
ATOM 596 O O . LEU A 1 80 ? 2.339 1.939 19.182 1.00 90.06 80 LEU A O 1
ATOM 600 N N . TYR A 1 81 ? 4.476 2.640 19.375 1.00 86.44 81 TYR A N 1
ATOM 601 C CA . TYR A 1 81 ? 5.127 1.343 19.235 1.00 86.44 81 TYR A CA 1
ATOM 602 C C . TYR A 1 81 ? 5.775 0.928 20.555 1.00 86.44 81 TYR A C 1
ATOM 604 O O . TYR A 1 81 ? 6.086 1.771 21.400 1.00 86.44 81 TYR A O 1
ATOM 612 N N . SER A 1 82 ? 6.013 -0.375 20.711 1.00 85.00 82 SER A N 1
ATOM 613 C CA . SER A 1 82 ? 6.817 -0.881 21.823 1.00 85.00 82 SER A CA 1
ATOM 614 C C . SER A 1 82 ? 8.202 -0.227 21.843 1.00 85.00 82 SER A C 1
ATOM 616 O O . SER A 1 82 ? 8.815 0.002 20.799 1.00 85.00 82 SER A O 1
ATOM 618 N N . ALA A 1 83 ? 8.715 0.043 23.045 1.00 76.12 83 ALA A N 1
ATOM 619 C CA . ALA A 1 83 ? 10.091 0.495 23.234 1.00 76.12 83 ALA A CA 1
ATOM 620 C C . ALA A 1 83 ? 11.115 -0.617 22.934 1.00 76.12 83 ALA A C 1
ATOM 622 O O . ALA A 1 83 ? 12.273 -0.325 22.624 1.00 76.12 83 ALA A O 1
ATOM 623 N N . GLY A 1 84 ? 10.698 -1.888 23.007 1.00 67.19 84 GLY A N 1
ATOM 624 C CA . GLY A 1 84 ? 11.510 -3.019 22.574 1.00 67.19 84 GLY A CA 1
ATOM 625 C C . GLY A 1 84 ? 11.751 -2.929 21.069 1.00 67.19 84 GLY A C 1
ATOM 626 O O . GLY A 1 84 ? 10.803 -2.924 20.291 1.00 67.19 84 GLY A O 1
ATOM 627 N N . LEU A 1 85 ? 13.018 -2.815 20.660 1.00 56.50 85 LEU A N 1
ATOM 628 C CA . LEU A 1 85 ? 13.441 -2.669 19.265 1.00 56.50 85 LEU A CA 1
ATOM 629 C C . LEU 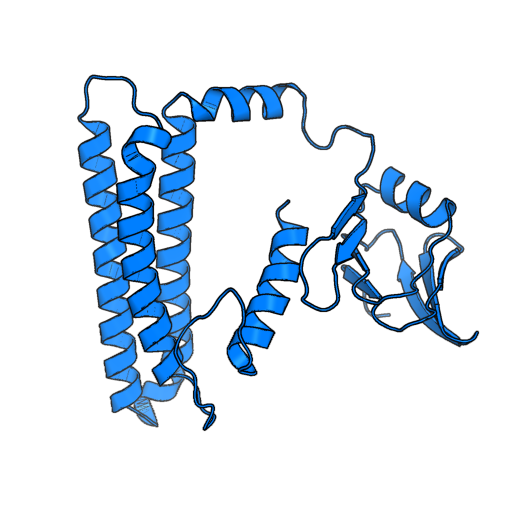A 1 85 ? 12.819 -3.756 18.365 1.00 56.50 85 LEU A C 1
ATOM 631 O O . LEU A 1 85 ? 13.354 -4.855 18.259 1.00 56.50 85 LEU A O 1
ATOM 635 N N . ALA A 1 86 ? 11.729 -3.425 17.667 1.00 58.94 86 ALA A N 1
ATOM 636 C CA . ALA A 1 86 ? 11.125 -4.286 16.645 1.00 58.94 86 ALA A CA 1
ATOM 637 C C . ALA A 1 86 ? 12.029 -4.448 15.402 1.00 58.94 86 ALA A C 1
ATOM 639 O O . ALA A 1 86 ? 11.913 -5.417 14.659 1.00 58.94 86 ALA A O 1
ATOM 640 N N . ALA A 1 87 ? 12.980 -3.529 15.205 1.00 58.56 87 ALA A N 1
ATOM 641 C CA . ALA A 1 87 ? 14.047 -3.637 14.218 1.00 58.56 87 ALA A CA 1
ATOM 642 C C . ALA A 1 87 ? 15.397 -3.562 14.931 1.00 58.56 87 ALA A C 1
ATOM 644 O O . ALA A 1 87 ? 15.650 -2.630 15.699 1.00 58.56 87 ALA A O 1
ATOM 645 N N . THR A 1 88 ? 16.288 -4.515 14.661 1.00 70.38 88 THR A N 1
ATOM 646 C CA . THR A 1 88 ? 17.647 -4.447 15.199 1.00 70.38 88 THR A CA 1
ATOM 647 C C . THR A 1 88 ? 18.337 -3.185 14.669 1.00 70.38 88 THR A C 1
ATOM 649 O O . THR A 1 88 ? 18.095 -2.738 13.543 1.00 70.38 88 THR A O 1
ATOM 652 N N . ILE A 1 89 ? 19.235 -2.596 15.463 1.00 79.19 89 ILE A N 1
ATOM 653 C CA . ILE A 1 89 ? 20.080 -1.467 15.025 1.00 79.19 89 ILE A CA 1
ATOM 654 C C . ILE A 1 89 ? 20.787 -1.801 13.696 1.00 79.19 89 ILE A C 1
ATOM 656 O O . ILE A 1 89 ? 20.992 -0.925 12.859 1.00 79.19 89 ILE A O 1
ATOM 660 N N . GLN A 1 90 ? 21.102 -3.081 13.475 1.00 82.56 90 GLN A N 1
ATOM 661 C CA . GLN A 1 90 ? 21.684 -3.592 12.235 1.00 82.56 90 GLN A CA 1
ATOM 662 C C . GLN A 1 90 ? 20.757 -3.392 11.027 1.00 82.56 90 GLN A C 1
ATOM 664 O O . GLN A 1 90 ? 21.213 -2.876 10.011 1.00 82.56 90 GLN A O 1
ATOM 669 N N . THR A 1 91 ? 19.463 -3.718 11.134 1.00 86.25 91 THR A N 1
ATOM 670 C CA . THR A 1 91 ? 18.496 -3.517 10.040 1.00 86.25 91 THR A CA 1
ATOM 671 C C . THR A 1 91 ? 18.361 -2.041 9.670 1.00 86.25 91 THR A C 1
ATOM 673 O O . THR A 1 91 ? 18.389 -1.703 8.489 1.00 86.25 91 THR A O 1
ATOM 676 N N . ARG A 1 92 ? 18.281 -1.142 10.663 1.00 84.19 92 ARG A N 1
ATOM 677 C CA . ARG A 1 92 ? 18.201 0.309 10.404 1.00 84.19 92 ARG A CA 1
ATOM 678 C C . ARG A 1 92 ? 19.449 0.832 9.696 1.00 84.19 92 ARG A C 1
ATOM 680 O O . ARG A 1 92 ? 19.336 1.606 8.751 1.00 84.19 92 ARG A O 1
ATOM 687 N N . ARG A 1 93 ? 20.634 0.382 10.117 1.00 89.69 93 ARG A N 1
ATOM 688 C CA . ARG A 1 93 ? 21.895 0.714 9.437 1.00 89.69 93 ARG A CA 1
ATOM 689 C C . ARG A 1 93 ? 21.900 0.218 7.994 1.00 89.69 93 ARG A C 1
ATOM 691 O O . ARG A 1 93 ? 22.169 1.007 7.098 1.00 89.69 93 ARG A O 1
ATOM 698 N N . ALA A 1 94 ? 21.514 -1.036 7.767 1.00 91.50 94 ALA A N 1
ATOM 699 C CA . ALA A 1 94 ? 21.441 -1.603 6.424 1.00 91.50 94 ALA A CA 1
ATOM 700 C C . ALA A 1 94 ? 20.451 -0.847 5.520 1.00 91.50 94 ALA A C 1
ATOM 702 O O . ALA A 1 94 ? 20.734 -0.671 4.340 1.00 91.50 94 ALA A O 1
ATOM 703 N N . GLN A 1 95 ? 19.321 -0.369 6.055 1.00 91.25 95 GLN A N 1
ATOM 704 C CA . GLN A 1 95 ? 18.356 0.441 5.304 1.00 91.25 95 GLN A CA 1
ATOM 705 C C . GLN A 1 95 ? 18.933 1.803 4.893 1.00 91.25 95 GLN A C 1
ATOM 707 O O . GLN A 1 95 ? 18.717 2.237 3.763 1.00 91.25 95 GLN A O 1
ATOM 712 N N . LEU A 1 96 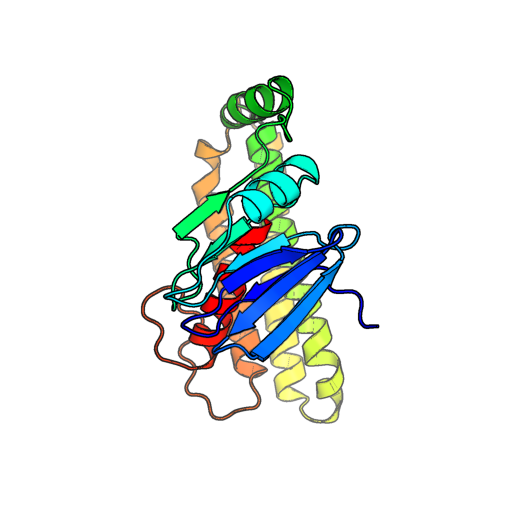? 19.667 2.469 5.793 1.00 91.50 96 LEU A N 1
ATOM 713 C CA . LEU A 1 96 ? 20.336 3.737 5.491 1.00 91.50 96 LEU A CA 1
ATOM 714 C C . LEU A 1 96 ? 21.420 3.550 4.428 1.00 91.50 96 LEU A C 1
ATOM 716 O O . LEU A 1 96 ? 21.451 4.299 3.461 1.00 91.50 96 LEU A O 1
ATOM 720 N N . GLU A 1 97 ? 22.253 2.520 4.568 1.00 93.00 97 GLU A N 1
ATOM 721 C CA . GLU A 1 97 ? 23.299 2.197 3.592 1.00 93.00 97 GLU A CA 1
ATOM 722 C C . GLU A 1 97 ? 22.706 1.806 2.227 1.00 93.00 97 GLU A C 1
ATOM 724 O O . GLU A 1 97 ? 23.213 2.222 1.191 1.00 93.00 97 GLU A O 1
ATOM 729 N N . ALA A 1 98 ? 21.592 1.065 2.210 1.00 93.50 98 ALA A N 1
ATOM 730 C CA . ALA A 1 98 ? 20.916 0.646 0.982 1.00 93.50 98 ALA A CA 1
ATOM 731 C C . ALA A 1 98 ? 20.405 1.818 0.131 1.00 93.50 98 ALA A C 1
ATOM 733 O O . ALA A 1 98 ? 20.173 1.642 -1.064 1.00 93.50 98 ALA A O 1
ATOM 734 N N . ARG A 1 99 ? 20.207 3.008 0.714 1.00 90.00 99 ARG A N 1
ATOM 735 C CA . ARG A 1 99 ? 19.844 4.209 -0.050 1.00 90.00 99 ARG A CA 1
ATOM 736 C C . ARG A 1 99 ? 20.933 4.586 -1.056 1.00 90.00 99 ARG A C 1
ATOM 738 O O . ARG A 1 99 ? 20.610 5.012 -2.167 1.00 90.00 99 ARG A O 1
ATOM 745 N N . ASP A 1 100 ? 22.186 4.417 -0.655 1.00 89.94 100 ASP A N 1
ATOM 746 C CA . ASP A 1 100 ? 23.359 4.890 -1.385 1.00 89.94 100 ASP A CA 1
ATOM 747 C C . ASP A 1 100 ? 23.987 3.788 -2.256 1.00 89.94 100 ASP A C 1
ATOM 749 O O . ASP A 1 100 ? 25.039 3.991 -2.861 1.00 89.94 100 ASP A O 1
ATOM 753 N N . ASP A 1 101 ? 23.329 2.629 -2.369 1.00 90.06 101 ASP A N 1
ATOM 754 C CA . ASP A 1 101 ? 23.750 1.535 -3.238 1.00 90.06 101 ASP A CA 1
ATOM 755 C C . ASP A 1 101 ? 22.578 0.839 -3.953 1.00 90.06 101 ASP A C 1
ATOM 757 O O . ASP A 1 101 ? 21.423 1.276 -3.955 1.00 90.06 101 ASP A O 1
ATOM 761 N N . GLU A 1 102 ? 22.900 -0.266 -4.619 1.00 91.38 102 GLU A N 1
ATOM 762 C CA . GLU A 1 102 ? 21.989 -0.995 -5.492 1.00 91.38 102 GLU A CA 1
ATOM 763 C C . GLU A 1 102 ? 20.820 -1.631 -4.751 1.00 91.38 102 GLU A C 1
ATOM 765 O O . GLU A 1 102 ? 19.785 -1.892 -5.365 1.00 91.38 102 GLU A O 1
ATOM 770 N N . ARG A 1 103 ? 20.939 -1.894 -3.447 1.00 93.75 103 ARG A N 1
ATOM 771 C CA . ARG A 1 103 ? 19.876 -2.538 -2.666 1.00 93.75 103 ARG A CA 1
ATOM 772 C C . ARG A 1 103 ? 18.609 -1.685 -2.680 1.00 93.75 103 ARG A C 1
ATOM 774 O O . ARG A 1 103 ? 17.524 -2.216 -2.917 1.00 93.75 103 ARG A O 1
ATOM 781 N N . GLY A 1 104 ? 18.736 -0.367 -2.515 1.00 94.00 104 GLY A N 1
ATOM 782 C CA . GLY A 1 104 ? 17.607 0.562 -2.589 1.00 94.00 104 GLY A CA 1
ATOM 783 C C . GLY A 1 104 ? 16.948 0.570 -3.968 1.00 94.00 104 GLY A C 1
ATOM 784 O O . GLY A 1 104 ? 15.721 0.622 -4.076 1.00 94.00 104 GLY A O 1
ATOM 785 N N . LEU A 1 105 ? 17.748 0.437 -5.027 1.00 94.00 105 LEU A N 1
ATOM 786 C CA . LEU A 1 105 ? 17.255 0.342 -6.399 1.00 94.00 105 LEU A CA 1
ATOM 787 C C . LEU A 1 105 ? 16.487 -0.965 -6.648 1.00 94.00 105 LEU A C 1
ATOM 789 O O . LEU A 1 105 ? 15.410 -0.935 -7.245 1.00 94.00 105 LEU A O 1
ATOM 793 N N . HIS A 1 106 ? 16.990 -2.094 -6.140 1.00 93.50 106 HIS A N 1
ATOM 794 C CA . HIS A 1 106 ? 16.295 -3.383 -6.209 1.00 93.50 106 HIS A CA 1
ATOM 795 C C . HIS A 1 106 ? 14.930 -3.321 -5.518 1.00 93.50 106 HIS A C 1
ATOM 797 O O . HIS A 1 106 ? 13.935 -3.760 -6.096 1.00 93.50 106 HIS A O 1
ATOM 803 N N . VAL A 1 107 ? 14.862 -2.719 -4.325 1.00 95.19 107 VAL A N 1
ATOM 804 C CA . VAL A 1 107 ? 13.597 -2.529 -3.598 1.00 95.19 107 VAL A CA 1
ATOM 805 C C . VAL A 1 107 ? 12.633 -1.653 -4.400 1.00 95.19 107 VAL A C 1
ATOM 807 O O . VAL A 1 107 ? 11.479 -2.034 -4.587 1.00 95.19 107 VAL A O 1
ATOM 810 N N . ALA A 1 108 ? 13.087 -0.514 -4.931 1.00 95.88 108 ALA A N 1
ATOM 811 C CA . ALA A 1 108 ? 12.234 0.391 -5.704 1.00 95.88 108 ALA A CA 1
ATOM 812 C C . ALA A 1 108 ? 11.656 -0.273 -6.966 1.00 95.88 108 ALA A C 1
ATOM 814 O O . ALA A 1 108 ? 10.461 -0.146 -7.243 1.00 95.88 108 ALA A O 1
ATOM 815 N N . LEU A 1 109 ? 12.485 -1.018 -7.706 1.00 96.69 109 LEU A N 1
ATOM 816 C CA . LEU A 1 109 ? 12.049 -1.777 -8.879 1.00 96.69 109 LEU A CA 1
ATOM 817 C C . LEU A 1 109 ? 11.045 -2.870 -8.496 1.00 96.69 109 LEU A C 1
ATOM 819 O O . LEU A 1 109 ? 10.021 -3.004 -9.161 1.00 96.69 109 LEU A O 1
ATOM 823 N N . ALA A 1 110 ? 11.303 -3.620 -7.422 1.00 97.06 110 ALA A N 1
ATOM 824 C CA . ALA A 1 110 ? 10.407 -4.678 -6.957 1.00 97.06 110 ALA A CA 1
ATOM 825 C C . ALA A 1 110 ? 9.041 -4.131 -6.510 1.00 97.06 110 ALA A C 1
ATOM 827 O O . ALA A 1 110 ? 8.008 -4.714 -6.836 1.00 97.06 110 ALA A O 1
ATOM 828 N N . VAL A 1 111 ? 9.013 -2.989 -5.814 1.00 97.00 111 VAL A N 1
ATOM 829 C CA . VAL A 1 111 ? 7.766 -2.3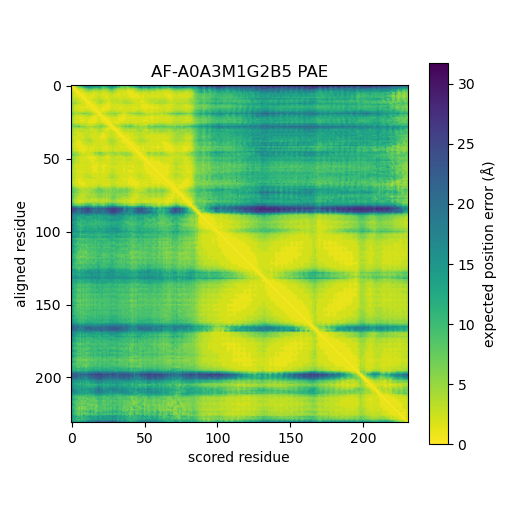29 -5.394 1.00 97.00 111 VAL A CA 1
ATOM 830 C C . VAL A 1 111 ? 6.963 -1.843 -6.604 1.00 97.00 111 VAL A C 1
ATOM 832 O O . VAL A 1 111 ? 5.755 -2.088 -6.671 1.00 97.00 111 VAL A O 1
ATOM 835 N N . ALA A 1 112 ? 7.612 -1.192 -7.575 1.00 98.00 112 ALA A N 1
ATOM 836 C CA . ALA A 1 112 ? 6.950 -0.733 -8.796 1.00 98.00 112 ALA A CA 1
ATOM 837 C C . ALA A 1 112 ? 6.391 -1.910 -9.617 1.00 98.00 112 ALA A C 1
ATOM 839 O O . ALA A 1 112 ? 5.226 -1.889 -10.016 1.00 98.00 112 ALA A O 1
ATOM 840 N N . GLU A 1 113 ? 7.185 -2.968 -9.801 1.00 98.19 113 GLU A N 1
ATOM 841 C CA . GLU A 1 113 ? 6.770 -4.183 -10.504 1.00 98.19 113 GLU A CA 1
ATOM 842 C C . GLU A 1 113 ? 5.590 -4.865 -9.799 1.00 98.19 113 GLU A C 1
ATOM 844 O O . GLU A 1 113 ? 4.573 -5.168 -10.426 1.00 98.19 113 GLU A O 1
ATOM 849 N N . GLY A 1 114 ? 5.695 -5.062 -8.481 1.00 98.38 114 GLY A N 1
ATOM 850 C CA . GLY A 1 114 ? 4.651 -5.679 -7.668 1.00 98.38 114 GLY A CA 1
ATOM 851 C C . GLY A 1 114 ? 3.332 -4.909 -7.740 1.00 98.38 114 GLY A C 1
ATOM 852 O O . GLY A 1 114 ? 2.273 -5.515 -7.911 1.00 98.38 114 GLY A O 1
ATOM 853 N N . LYS A 1 115 ? 3.382 -3.570 -7.695 1.00 98.19 115 LYS A N 1
ATOM 854 C CA . LYS A 1 115 ? 2.199 -2.713 -7.861 1.00 98.19 115 LYS A CA 1
ATOM 855 C C . LYS A 1 115 ? 1.524 -2.933 -9.216 1.00 98.19 115 LYS A C 1
ATOM 857 O O . LYS A 1 115 ? 0.322 -3.202 -9.245 1.00 98.19 115 LYS A O 1
ATOM 862 N N . LEU A 1 116 ? 2.279 -2.858 -10.314 1.00 98.50 116 LEU A N 1
ATOM 863 C CA . LEU A 1 116 ? 1.745 -3.022 -11.671 1.00 98.50 116 LEU A CA 1
ATOM 864 C C . LEU A 1 116 ? 1.164 -4.429 -11.882 1.00 98.50 116 LEU A C 1
ATOM 866 O O . LEU A 1 116 ? 0.046 -4.575 -12.375 1.00 98.50 116 LEU A O 1
ATOM 870 N N . ARG A 1 117 ? 1.866 -5.479 -11.436 1.00 98.50 117 ARG A N 1
ATOM 871 C CA . ARG A 1 117 ? 1.373 -6.865 -11.526 1.00 98.50 117 ARG A CA 1
ATOM 872 C C . ARG A 1 117 ? 0.087 -7.072 -10.726 1.00 98.50 117 ARG A C 1
ATOM 874 O O . ARG A 1 117 ? -0.853 -7.685 -11.233 1.00 98.50 117 ARG A O 1
ATOM 881 N N . ASN A 1 118 ? 0.002 -6.524 -9.513 1.00 98.38 118 ASN A N 1
ATOM 882 C CA . ASN A 1 118 ? -1.212 -6.599 -8.698 1.00 98.38 118 ASN A CA 1
ATOM 883 C C . ASN A 1 118 ? -2.390 -5.862 -9.350 1.00 98.38 118 ASN A C 1
ATOM 885 O O . ASN A 1 118 ? -3.507 -6.379 -9.350 1.00 98.38 118 ASN A O 1
ATOM 889 N N . GLN A 1 119 ? -2.142 -4.699 -9.958 1.00 98.25 119 GLN A N 1
ATOM 890 C CA . GLN A 1 119 ? -3.144 -3.963 -10.732 1.00 98.25 119 GLN A CA 1
ATOM 891 C C . GLN A 1 119 ? -3.675 -4.797 -11.908 1.00 98.25 119 GLN A C 1
ATOM 893 O O . GLN A 1 119 ? -4.889 -4.934 -12.053 1.00 98.25 119 GLN A O 1
ATOM 898 N N . ILE A 1 120 ? -2.793 -5.421 -12.698 1.00 98.25 120 ILE A N 1
ATOM 899 C CA . ILE A 1 120 ? -3.178 -6.307 -13.813 1.00 98.25 120 ILE A CA 1
ATOM 900 C C . ILE A 1 120 ? -4.049 -7.465 -13.312 1.00 98.25 120 ILE A C 1
ATOM 902 O O . ILE A 1 120 ? -5.112 -7.738 -13.875 1.00 98.25 120 ILE A O 1
ATOM 906 N N . ASN A 1 121 ? -3.615 -8.138 -12.243 1.00 97.94 121 ASN A N 1
ATOM 907 C CA . ASN A 1 121 ? -4.331 -9.277 -11.671 1.00 97.94 121 ASN A CA 1
ATOM 908 C C . ASN A 1 121 ? -5.730 -8.880 -11.188 1.00 97.94 121 ASN A C 1
ATOM 910 O O . ASN A 1 121 ? -6.704 -9.575 -11.485 1.00 97.94 121 ASN A O 1
ATOM 914 N N . LEU A 1 122 ? -5.844 -7.739 -10.503 1.00 97.12 122 LEU A N 1
ATOM 915 C CA . LEU A 1 122 ? -7.122 -7.221 -10.027 1.00 97.12 122 LEU A CA 1
ATOM 916 C C . LEU A 1 122 ? -8.066 -6.874 -11.186 1.00 97.12 122 LEU A C 1
ATOM 918 O O . LEU A 1 122 ? -9.239 -7.243 -11.137 1.00 97.12 122 LEU A O 1
ATOM 922 N N . LEU A 1 123 ? -7.570 -6.223 -12.245 1.00 96.25 123 LEU A N 1
ATOM 923 C CA . LEU A 1 123 ? -8.379 -5.906 -13.429 1.00 96.25 123 LEU A CA 1
ATOM 924 C C . LEU A 1 123 ? -8.905 -7.171 -14.111 1.00 96.25 123 LEU A C 1
ATOM 926 O O . LEU A 1 123 ? -10.103 -7.273 -14.380 1.00 96.25 123 LEU A O 1
ATOM 930 N N . LYS A 1 124 ? -8.032 -8.161 -14.339 1.00 94.75 124 LYS A N 1
ATOM 931 C CA . LYS A 1 124 ? -8.411 -9.447 -14.947 1.00 94.75 124 LYS A CA 1
ATOM 932 C C . LYS A 1 124 ? -9.448 -10.183 -14.102 1.00 94.75 124 LYS A C 1
ATOM 934 O O . LYS A 1 124 ? -10.415 -10.718 -14.644 1.00 94.75 124 LYS A O 1
ATOM 939 N N . TYR A 1 125 ? -9.278 -10.173 -12.781 1.00 94.75 125 TYR A N 1
ATOM 940 C CA . TYR A 1 125 ? -10.232 -10.764 -11.849 1.00 94.75 125 TYR A CA 1
ATOM 941 C C . TYR A 1 125 ? -11.602 -10.073 -11.913 1.00 94.75 125 TYR A C 1
ATOM 943 O O . TYR A 1 125 ? -12.615 -10.741 -12.120 1.00 94.75 125 TYR A O 1
ATOM 951 N N . MET A 1 126 ? -11.638 -8.741 -11.810 1.00 92.25 126 MET A N 1
ATOM 952 C CA . MET A 1 126 ? -12.883 -7.962 -11.830 1.00 92.25 126 MET A CA 1
ATOM 953 C C . MET A 1 126 ? -13.624 -8.060 -13.172 1.00 92.25 126 MET A C 1
ATOM 955 O O . MET A 1 126 ? -14.855 -8.097 -13.203 1.00 92.25 126 MET A O 1
ATOM 959 N N . ALA A 1 127 ? -12.893 -8.134 -14.286 1.00 93.25 127 ALA A N 1
ATOM 960 C CA . ALA A 1 127 ? -13.476 -8.254 -15.619 1.00 93.25 127 ALA A CA 1
ATOM 961 C C . ALA A 1 127 ? -14.018 -9.663 -15.920 1.00 93.25 127 ALA A C 1
ATOM 963 O O . ALA A 1 127 ? -14.906 -9.801 -16.760 1.00 93.25 127 ALA A O 1
ATOM 964 N N . LYS A 1 128 ? -13.532 -10.712 -15.236 1.00 90.44 128 LYS A N 1
ATOM 965 C CA . LYS A 1 128 ? -13.848 -12.124 -15.530 1.00 90.44 128 LYS A CA 1
ATOM 966 C C . LYS A 1 128 ? -15.347 -12.394 -15.687 1.00 90.44 128 LYS A C 1
ATOM 968 O O . LYS A 1 128 ? -15.755 -13.030 -16.654 1.00 90.44 128 LYS A O 1
ATOM 973 N N . TYR A 1 129 ? -16.168 -11.885 -14.769 1.00 86.62 129 TYR A N 1
ATOM 974 C CA . TYR A 1 129 ? -17.619 -12.120 -14.761 1.00 86.62 129 TYR A CA 1
ATOM 975 C C . TYR A 1 129 ? -18.402 -11.256 -15.763 1.00 86.62 129 TYR A C 1
ATOM 977 O O . TYR A 1 129 ? -19.615 -11.409 -15.895 1.00 86.62 129 TYR A O 1
ATOM 985 N N . ARG A 1 130 ? -17.725 -10.350 -16.479 1.00 87.88 130 ARG A N 1
ATOM 986 C CA . ARG A 1 130 ? -18.329 -9.478 -17.496 1.00 87.88 130 ARG A CA 1
ATOM 987 C C . ARG A 1 130 ? -18.207 -10.013 -18.914 1.00 87.88 130 ARG A C 1
ATOM 989 O O . ARG A 1 130 ? -18.886 -9.490 -19.785 1.00 87.88 130 ARG A O 1
ATOM 996 N N . LYS A 1 131 ? -17.418 -11.068 -19.138 1.00 88.88 131 LYS A N 1
ATOM 997 C CA . LYS A 1 131 ? -17.173 -11.642 -20.470 1.00 88.88 131 LYS A CA 1
ATOM 998 C C . LYS A 1 131 ? -18.461 -11.953 -21.244 1.00 88.88 131 LYS A C 1
ATOM 1000 O O . LYS A 1 131 ? -18.526 -11.695 -22.436 1.00 88.88 131 LYS A O 1
ATOM 1005 N N . GLU A 1 132 ? -19.478 -12.477 -20.563 1.00 88.00 132 GLU A N 1
ATOM 1006 C CA . GLU A 1 132 ? -20.759 -12.835 -21.188 1.00 88.00 132 GLU A CA 1
ATOM 1007 C C . GLU A 1 132 ? -21.782 -11.693 -21.136 1.00 88.00 132 GLU A C 1
ATOM 1009 O O . GLU A 1 132 ? -22.490 -11.452 -22.107 1.00 88.00 132 GLU A O 1
ATOM 1014 N N . LYS A 1 133 ? -21.867 -10.974 -20.007 1.00 89.50 133 LYS A N 1
ATOM 1015 C CA . LYS A 1 133 ? -22.917 -9.964 -19.777 1.00 89.50 133 LYS A CA 1
ATOM 1016 C C . LYS A 1 133 ? -22.598 -8.585 -20.361 1.00 89.50 133 LYS A C 1
ATOM 1018 O O . LYS A 1 133 ? -23.516 -7.824 -20.640 1.0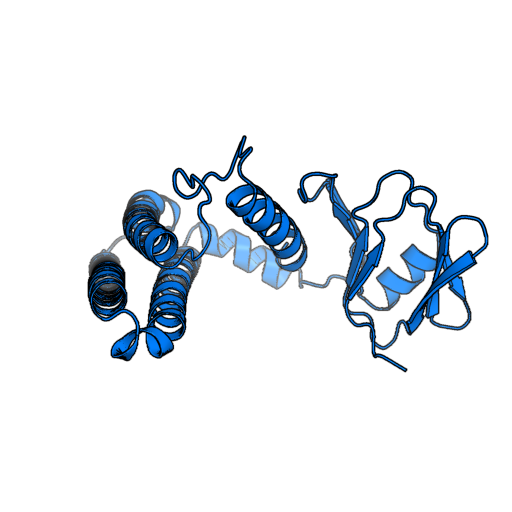0 89.50 133 LYS A O 1
ATOM 1023 N N . GLN A 1 134 ? -21.318 -8.231 -20.459 1.00 91.06 134 GLN A N 1
ATOM 1024 C CA . GLN A 1 134 ? -20.827 -6.916 -20.888 1.00 91.06 134 GLN A CA 1
ATOM 1025 C C . GLN A 1 134 ? -19.506 -7.079 -21.672 1.00 91.06 134 GLN A C 1
ATOM 1027 O O . GLN A 1 134 ? -18.446 -6.666 -21.183 1.00 91.06 134 GLN A O 1
ATOM 1032 N N . PRO A 1 135 ? -19.546 -7.699 -22.868 1.00 93.25 135 PRO A N 1
ATOM 1033 C CA . PRO A 1 135 ? -18.347 -8.033 -23.641 1.00 93.25 135 PRO A CA 1
ATOM 1034 C C . PRO A 1 135 ? -17.508 -6.798 -24.006 1.00 93.25 135 PRO A C 1
ATOM 1036 O O . PRO A 1 135 ? -16.285 -6.851 -23.913 1.00 93.25 135 PRO A O 1
ATOM 1039 N N . ASP A 1 136 ? -18.142 -5.660 -24.302 1.00 94.06 136 ASP A N 1
ATOM 1040 C CA . ASP A 1 136 ? -17.432 -4.419 -24.648 1.00 94.06 136 ASP A CA 1
ATOM 1041 C C . ASP A 1 136 ? -16.586 -3.885 -23.483 1.00 94.06 136 ASP A C 1
ATOM 1043 O O . ASP A 1 136 ? -15.441 -3.463 -23.662 1.00 94.06 136 ASP A O 1
ATOM 1047 N N . ILE A 1 137 ? -17.125 -3.936 -22.257 1.00 93.06 137 ILE A N 1
ATOM 1048 C CA . ILE A 1 137 ? -16.388 -3.536 -21.049 1.00 93.06 137 ILE A CA 1
ATOM 1049 C C . ILE A 1 137 ? -15.272 -4.540 -20.767 1.00 93.06 137 ILE A C 1
ATOM 1051 O O . ILE A 1 137 ? -14.170 -4.133 -20.400 1.00 93.06 137 ILE A O 1
ATOM 1055 N N . TYR A 1 138 ? -15.542 -5.835 -20.945 1.00 95.12 138 TYR A N 1
ATOM 1056 C CA . TYR A 1 138 ? -14.539 -6.882 -20.777 1.00 95.12 138 TYR A CA 1
ATOM 1057 C C . TYR A 1 138 ? -13.332 -6.664 -21.700 1.00 95.12 138 TYR A C 1
ATOM 1059 O O . TYR A 1 138 ? -12.205 -6.607 -21.205 1.00 95.12 138 TYR A O 1
ATOM 1067 N N . GLU A 1 139 ? -13.552 -6.478 -23.003 1.00 95.44 139 GLU A N 1
ATOM 1068 C CA . GLU A 1 139 ? -12.467 -6.266 -23.968 1.00 95.44 139 GLU A CA 1
ATOM 1069 C C . GLU A 1 139 ? -11.725 -4.947 -23.712 1.00 95.44 139 GLU A C 1
ATOM 1071 O O . GLU A 1 139 ? -10.494 -4.928 -23.696 1.00 95.44 139 GLU A O 1
ATOM 1076 N N . ALA A 1 140 ? -12.437 -3.858 -23.400 1.00 95.75 140 ALA A N 1
ATOM 1077 C CA . ALA A 1 140 ? -11.800 -2.579 -23.087 1.00 95.75 140 ALA A CA 1
ATOM 1078 C C . ALA A 1 140 ? -10.908 -2.647 -21.833 1.00 95.75 140 ALA A C 1
ATOM 1080 O O . ALA A 1 140 ? -9.822 -2.068 -21.807 1.00 95.75 140 ALA A O 1
ATOM 1081 N N . VAL A 1 141 ? -11.352 -3.345 -20.782 1.00 96.44 141 VAL A N 1
ATOM 1082 C CA . VAL A 1 141 ? -10.556 -3.540 -19.560 1.00 96.44 141 VAL A CA 1
ATOM 1083 C C . VAL A 1 141 ? -9.382 -4.481 -19.816 1.00 96.44 141 VAL A C 1
ATOM 1085 O O . VAL A 1 141 ? -8.305 -4.249 -19.270 1.00 96.44 141 VAL A O 1
ATOM 1088 N N . ARG A 1 142 ? -9.558 -5.514 -20.650 1.00 96.31 142 ARG A N 1
ATOM 1089 C CA . ARG A 1 142 ? -8.474 -6.427 -21.025 1.00 96.31 142 ARG A CA 1
ATOM 1090 C C . ARG A 1 142 ? -7.367 -5.692 -21.774 1.00 96.31 142 ARG A C 1
ATOM 1092 O O . ARG A 1 142 ? -6.215 -5.818 -21.379 1.00 96.31 142 ARG A O 1
ATOM 1099 N N . LEU A 1 143 ? -7.726 -4.866 -22.758 1.00 97.31 143 LEU A N 1
ATOM 1100 C CA . LEU A 1 143 ? -6.774 -4.036 -23.496 1.00 97.31 143 LEU A CA 1
ATOM 1101 C C . LEU A 1 143 ? -5.986 -3.118 -22.554 1.00 97.31 143 LEU A C 1
ATOM 1103 O O . LEU A 1 143 ? -4.764 -3.087 -22.604 1.00 97.31 143 LEU A O 1
ATOM 1107 N N . LEU A 1 144 ? -6.668 -2.4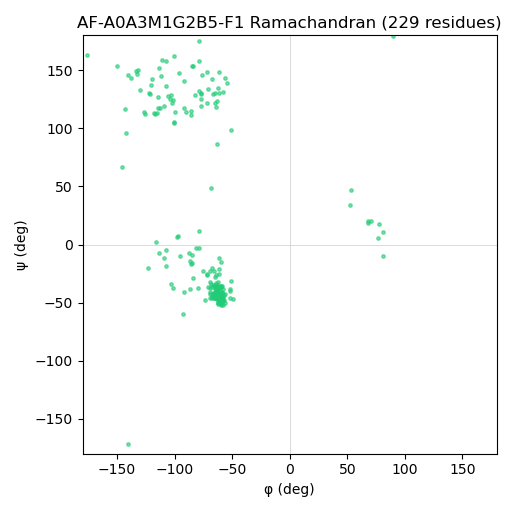27 -21.637 1.00 98.00 144 LEU A N 1
ATOM 1108 C CA . LEU A 1 144 ? -5.995 -1.571 -20.656 1.00 98.00 144 LEU A CA 1
ATOM 1109 C C . LEU A 1 144 ? -5.099 -2.368 -19.699 1.00 98.00 144 LEU A C 1
ATOM 1111 O O . LEU A 1 144 ? -4.044 -1.879 -19.313 1.00 98.00 144 LEU A O 1
ATOM 1115 N N . ALA A 1 145 ? -5.486 -3.585 -19.311 1.00 97.88 145 ALA A N 1
ATOM 1116 C CA . ALA A 1 145 ? -4.635 -4.451 -18.499 1.00 97.88 145 ALA A CA 1
ATOM 1117 C C . ALA A 1 145 ? -3.378 -4.904 -19.262 1.00 97.88 145 ALA A C 1
ATOM 1119 O O . ALA A 1 145 ? -2.315 -5.020 -18.652 1.00 97.88 145 ALA A O 1
ATOM 1120 N N . ASP A 1 146 ? -3.484 -5.127 -20.572 1.00 98.00 146 ASP A N 1
ATOM 1121 C CA . ASP A 1 146 ? -2.340 -5.428 -21.435 1.00 98.00 146 ASP A CA 1
ATOM 1122 C C . ASP A 1 146 ? -1.432 -4.188 -21.598 1.00 98.00 146 ASP A C 1
ATOM 1124 O O . ASP A 1 146 ? -0.217 -4.306 -21.478 1.00 98.00 146 ASP A O 1
ATOM 1128 N N . GLU A 1 147 ? -1.987 -2.975 -21.692 1.00 98.31 147 GLU A N 1
ATOM 1129 C CA . GLU A 1 147 ? -1.188 -1.734 -21.666 1.00 98.31 147 GLU A CA 1
ATOM 1130 C C . GLU A 1 147 ? -0.450 -1.525 -20.325 1.00 98.31 147 GLU A C 1
ATOM 1132 O O . GLU A 1 147 ? 0.662 -0.998 -20.289 1.00 98.31 147 GLU A O 1
ATOM 1137 N N . VAL A 1 148 ? -1.026 -1.952 -19.191 1.00 98.38 148 VAL A N 1
ATOM 1138 C CA . VAL A 1 148 ? -0.299 -1.964 -17.904 1.00 98.38 148 VAL A CA 1
ATOM 1139 C C . VAL A 1 148 ? 0.840 -2.992 -17.936 1.00 98.38 148 VAL A C 1
ATOM 1141 O O . VAL A 1 148 ? 1.912 -2.736 -17.382 1.00 98.38 148 VAL A O 1
ATOM 1144 N N . LEU A 1 149 ? 0.641 -4.141 -18.592 1.00 98.31 149 LEU A N 1
ATOM 1145 C CA . LEU A 1 149 ? 1.673 -5.170 -18.758 1.00 98.31 149 LEU A CA 1
ATOM 1146 C C . LEU A 1 149 ? 2.851 -4.670 -19.606 1.00 98.31 149 LEU A C 1
ATOM 1148 O O . LEU A 1 149 ? 3.997 -4.976 -19.275 1.00 98.31 149 LEU A O 1
ATOM 1152 N N . ASP A 1 150 ? 2.602 -3.843 -20.620 1.00 98.38 150 ASP A N 1
ATOM 1153 C CA . ASP A 1 150 ? 3.668 -3.211 -21.407 1.00 98.38 150 ASP A CA 1
ATOM 1154 C C . ASP A 1 150 ? 4.604 -2.363 -20.532 1.00 98.38 150 ASP A C 1
ATOM 1156 O O . ASP A 1 150 ? 5.821 -2.365 -20.734 1.00 98.38 150 ASP A O 1
ATOM 1160 N N . HIS A 1 151 ? 4.073 -1.696 -19.502 1.00 98.44 151 HIS A N 1
ATOM 1161 C CA . HIS A 1 151 ? 4.889 -0.949 -18.541 1.00 98.44 151 HIS A CA 1
ATOM 1162 C C . HIS A 1 151 ? 5.688 -1.850 -17.589 1.00 98.44 151 HIS A C 1
ATOM 1164 O O . HIS A 1 151 ? 6.763 -1.451 -17.143 1.00 98.44 151 HIS A O 1
ATOM 1170 N N . VAL A 1 152 ? 5.236 -3.079 -17.315 1.00 98.19 152 VAL A N 1
ATOM 1171 C CA . VAL A 1 152 ? 6.064 -4.081 -16.616 1.00 98.19 152 VAL A CA 1
ATOM 1172 C C . VAL A 1 152 ? 7.254 -4.474 -17.493 1.00 98.19 152 VAL A C 1
ATOM 1174 O O . VAL A 1 152 ? 8.389 -4.447 -17.026 1.00 98.19 152 VAL A O 1
ATOM 1177 N N . ALA A 1 153 ? 7.022 -4.741 -18.781 1.00 98.06 153 ALA A N 1
ATOM 1178 C CA . ALA A 1 153 ? 8.101 -5.041 -19.721 1.00 98.06 153 ALA A CA 1
ATOM 1179 C C . ALA A 1 153 ? 9.065 -3.850 -19.903 1.00 98.06 153 ALA A C 1
ATOM 1181 O O . ALA A 1 153 ? 10.273 -4.032 -20.053 1.00 98.06 153 ALA A O 1
ATOM 1182 N N . GLU A 1 154 ? 8.556 -2.616 -19.869 1.00 97.94 154 GLU A N 1
ATOM 1183 C CA . GLU A 1 154 ? 9.382 -1.404 -19.862 1.00 97.94 154 GLU A CA 1
ATOM 1184 C C . GLU A 1 154 ? 10.272 -1.325 -18.609 1.00 97.94 154 GLU A C 1
ATOM 1186 O O . GLU A 1 154 ? 11.453 -0.984 -18.712 1.00 97.94 154 GLU A O 1
ATOM 1191 N N . LEU A 1 155 ? 9.733 -1.685 -17.440 1.00 97.38 155 LEU A N 1
ATOM 1192 C CA . LEU A 1 155 ? 10.476 -1.741 -16.182 1.00 97.38 155 LEU A CA 1
ATOM 1193 C C . LEU A 1 155 ? 11.572 -2.820 -16.207 1.00 97.38 155 LEU A C 1
ATOM 1195 O O . LEU A 1 155 ? 12.679 -2.573 -15.727 1.00 97.38 155 LEU A O 1
ATOM 1199 N N . ASP A 1 156 ? 11.306 -3.974 -16.821 1.00 96.88 156 ASP A N 1
ATOM 1200 C CA . ASP A 1 156 ? 12.300 -5.037 -17.012 1.00 96.88 156 ASP A CA 1
ATOM 1201 C C . ASP A 1 156 ? 13.446 -4.579 -17.929 1.00 96.88 156 ASP A C 1
ATOM 1203 O O . ASP A 1 156 ? 14.621 -4.734 -17.593 1.00 96.88 156 ASP A O 1
ATOM 1207 N N . ARG A 1 157 ? 13.136 -3.892 -19.037 1.00 97.25 157 ARG A N 1
ATOM 1208 C CA . ARG A 1 157 ? 14.166 -3.278 -19.900 1.00 97.25 157 ARG A CA 1
ATOM 1209 C C . ARG A 1 157 ? 14.970 -2.207 -19.161 1.00 97.25 157 ARG A C 1
ATOM 1211 O O . ARG A 1 157 ? 16.177 -2.084 -19.373 1.00 97.25 157 ARG A O 1
ATOM 1218 N N . LEU A 1 158 ? 14.322 -1.424 -18.292 1.00 95.56 158 LEU A N 1
ATOM 1219 C CA . LEU A 1 158 ? 15.012 -0.454 -17.442 1.00 95.56 158 LEU A CA 1
ATOM 1220 C C . LEU A 1 158 ? 15.992 -1.161 -16.497 1.00 95.56 158 LEU A C 1
ATOM 1222 O O . LEU A 1 158 ? 17.138 -0.725 -16.392 1.00 95.56 158 LEU A O 1
ATOM 1226 N N . ARG A 1 159 ? 15.570 -2.262 -15.863 1.00 94.75 159 ARG A N 1
ATOM 1227 C CA . ARG A 1 159 ? 16.415 -3.100 -15.000 1.00 94.75 159 ARG A CA 1
ATOM 1228 C C . ARG A 1 159 ? 17.630 -3.638 -15.757 1.00 94.75 159 ARG A C 1
ATOM 1230 O O . ARG A 1 159 ? 18.745 -3.532 -15.256 1.00 94.75 159 ARG A O 1
ATOM 1237 N N . GLU A 1 160 ? 17.448 -4.142 -16.976 1.00 94.12 160 GLU A N 1
ATOM 1238 C CA . GLU A 1 160 ? 18.562 -4.602 -17.816 1.00 94.12 160 GLU A CA 1
ATOM 1239 C C . GLU A 1 160 ? 19.529 -3.474 -18.187 1.00 94.12 160 GLU A C 1
ATOM 1241 O O . GLU A 1 160 ? 20.744 -3.671 -18.167 1.00 94.12 160 GLU A O 1
ATOM 1246 N N . ARG A 1 161 ? 19.012 -2.283 -18.517 1.00 93.25 161 ARG A N 1
ATOM 1247 C CA . ARG A 1 161 ? 19.848 -1.113 -18.819 1.00 93.25 161 ARG A CA 1
ATOM 1248 C C . ARG A 1 161 ? 20.686 -0.710 -17.608 1.00 93.25 161 ARG A C 1
ATOM 1250 O O . ARG A 1 161 ? 21.887 -0.519 -17.748 1.00 93.25 161 ARG A O 1
ATOM 1257 N N . ILE A 1 162 ? 20.061 -0.640 -16.434 1.00 92.56 162 ILE A N 1
ATOM 1258 C CA . ILE A 1 162 ? 20.728 -0.373 -15.154 1.00 92.56 162 ILE A CA 1
ATOM 1259 C C . ILE A 1 162 ? 21.821 -1.417 -14.891 1.00 92.56 162 ILE A C 1
ATOM 1261 O O . ILE A 1 162 ? 22.930 -1.069 -14.494 1.00 92.56 162 ILE A O 1
ATOM 1265 N N . ALA A 1 163 ? 21.550 -2.700 -15.146 1.00 90.31 163 ALA A N 1
ATOM 1266 C CA . ALA A 1 163 ? 22.509 -3.777 -14.902 1.00 90.31 163 ALA A CA 1
ATOM 1267 C C . ALA A 1 163 ? 23.810 -3.643 -15.723 1.00 90.31 163 ALA A C 1
ATOM 1269 O O . ALA A 1 163 ? 24.849 -4.138 -15.289 1.00 90.31 163 ALA A O 1
ATOM 1270 N N . ARG A 1 164 ? 23.765 -2.955 -16.874 1.00 91.38 164 ARG A N 1
ATOM 1271 C CA . ARG A 1 164 ? 24.908 -2.742 -17.783 1.00 91.38 164 ARG A CA 1
ATOM 1272 C C . ARG A 1 164 ? 25.760 -1.513 -17.449 1.00 91.38 164 ARG A C 1
ATOM 1274 O O . ARG A 1 164 ? 26.796 -1.320 -18.078 1.00 91.38 164 ARG A O 1
ATOM 1281 N N . GLU A 1 165 ? 25.337 -0.674 -16.508 1.00 88.50 165 GLU A N 1
ATOM 1282 C CA . GLU A 1 165 ? 26.112 0.494 -16.081 1.00 88.50 165 GLU A CA 1
ATOM 1283 C C . GLU A 1 165 ? 27.345 0.064 -15.273 1.00 88.50 165 GLU A C 1
ATOM 1285 O O . GLU A 1 165 ? 27.243 -0.745 -14.352 1.00 88.50 165 GLU A O 1
ATOM 1290 N N . SER A 1 166 ? 28.506 0.642 -15.592 1.00 80.12 166 SER A N 1
ATOM 1291 C CA . SER A 1 166 ? 29.782 0.337 -14.919 1.00 80.12 166 SER A CA 1
ATOM 1292 C C . SER A 1 166 ? 30.015 1.132 -13.629 1.00 80.12 166 SER A C 1
ATOM 1294 O O . SER A 1 166 ? 30.994 0.892 -12.925 1.00 80.12 166 SER A O 1
ATOM 1296 N N . ARG A 1 167 ? 29.166 2.122 -13.343 1.00 82.19 167 ARG A N 1
ATOM 1297 C CA . ARG A 1 167 ? 29.260 3.013 -12.176 1.00 82.19 167 ARG A CA 1
ATOM 1298 C C . ARG A 1 167 ? 28.296 2.575 -11.066 1.00 82.19 167 ARG A C 1
ATOM 1300 O O . ARG A 1 167 ? 27.353 1.849 -11.371 1.00 82.19 167 ARG A O 1
ATOM 1307 N N . PRO A 1 168 ? 28.488 3.020 -9.808 1.00 72.44 168 PRO A N 1
ATOM 1308 C CA . PRO A 1 168 ? 27.528 2.776 -8.732 1.00 72.44 168 PRO A CA 1
ATOM 1309 C C . PRO A 1 168 ? 26.126 3.258 -9.116 1.00 72.44 168 PRO A C 1
ATOM 1311 O O . PRO A 1 168 ? 25.991 4.317 -9.725 1.00 72.44 168 PRO A O 1
ATOM 1314 N N . ARG A 1 169 ? 25.099 2.472 -8.775 1.00 84.25 169 ARG A N 1
ATOM 1315 C CA . ARG A 1 169 ? 23.707 2.701 -9.186 1.00 84.25 169 ARG A CA 1
ATOM 1316 C C . ARG A 1 169 ? 22.870 2.948 -7.950 1.00 84.25 169 ARG A C 1
ATOM 1318 O O . ARG A 1 169 ? 22.672 2.035 -7.151 1.00 84.25 169 ARG A O 1
ATOM 1325 N N . THR A 1 170 ? 22.371 4.167 -7.802 1.00 90.38 170 THR A N 1
ATOM 1326 C CA . THR A 1 170 ? 21.547 4.526 -6.641 1.00 90.38 170 THR A CA 1
ATOM 1327 C C . THR A 1 170 ? 20.086 4.676 -7.034 1.00 90.38 170 THR A C 1
ATOM 1329 O O . THR A 1 170 ? 19.740 4.919 -8.194 1.00 90.38 170 THR A O 1
ATOM 1332 N N . VAL A 1 171 ? 19.191 4.554 -6.054 1.00 92.06 171 VAL A N 1
ATOM 1333 C CA . VAL A 1 171 ? 17.762 4.797 -6.286 1.00 92.06 171 VAL A CA 1
ATOM 1334 C C . VAL A 1 171 ? 17.490 6.244 -6.710 1.00 92.06 171 VAL A C 1
ATOM 1336 O O . VAL A 1 171 ? 16.583 6.478 -7.506 1.00 92.06 171 VAL A O 1
ATOM 1339 N N . ASP A 1 172 ? 18.275 7.210 -6.222 1.00 92.06 172 ASP A N 1
ATOM 1340 C CA . ASP A 1 172 ? 18.085 8.637 -6.505 1.00 92.06 172 ASP A CA 1
ATOM 1341 C C . ASP A 1 172 ? 18.277 8.952 -8.003 1.00 92.06 172 ASP A C 1
ATOM 1343 O O . ASP A 1 172 ? 17.499 9.723 -8.566 1.00 92.06 172 ASP A O 1
ATOM 1347 N N . GLU A 1 173 ? 19.229 8.295 -8.672 1.00 91.31 173 GLU A N 1
ATOM 1348 C CA . GLU A 1 173 ? 19.515 8.486 -10.105 1.00 91.31 173 GLU A CA 1
ATOM 1349 C C . GLU A 1 173 ? 18.403 7.975 -11.033 1.00 91.31 173 GLU A C 1
ATOM 1351 O O . GLU A 1 173 ? 18.168 8.540 -12.104 1.00 91.31 173 GLU A O 1
ATOM 1356 N N . TRP A 1 174 ? 17.725 6.896 -10.634 1.00 93.44 174 TRP A N 1
ATOM 1357 C CA . TRP A 1 174 ? 16.745 6.190 -11.469 1.00 93.44 174 TRP A CA 1
ATOM 1358 C C . TRP A 1 174 ? 15.295 6.401 -11.023 1.00 93.44 174 TRP A C 1
ATOM 1360 O O . TRP A 1 174 ? 14.363 5.957 -11.704 1.00 93.44 174 TRP A O 1
ATOM 1370 N N . ARG A 1 175 ? 15.082 7.099 -9.898 1.00 95.19 175 ARG A N 1
ATOM 1371 C CA . ARG A 1 175 ? 13.758 7.367 -9.320 1.00 95.19 175 ARG A CA 1
ATOM 1372 C C . ARG A 1 175 ? 12.800 7.958 -10.347 1.00 95.19 175 ARG A C 1
ATOM 1374 O O . ARG A 1 175 ? 11.656 7.518 -10.423 1.00 95.19 175 ARG A O 1
ATOM 1381 N N . GLY A 1 176 ? 13.246 8.945 -11.125 1.00 97.19 176 GLY A N 1
ATOM 1382 C CA . GLY A 1 176 ? 12.395 9.632 -12.099 1.00 97.19 176 GLY A CA 1
ATOM 1383 C C . GLY A 1 176 ? 11.820 8.677 -13.146 1.00 97.19 176 GLY A C 1
ATOM 1384 O O . GLY A 1 176 ? 10.624 8.704 -13.424 1.00 97.19 176 GLY A O 1
ATOM 1385 N N . GLN A 1 177 ? 12.651 7.784 -13.678 1.00 97.38 177 GLN A N 1
ATOM 1386 C CA . GLN A 1 177 ? 12.271 6.793 -14.679 1.00 97.38 177 GLN A CA 1
ATOM 1387 C C . GLN A 1 177 ? 11.319 5.754 -14.079 1.00 97.38 177 GLN A C 1
ATOM 1389 O O . GLN A 1 177 ? 10.284 5.473 -14.680 1.00 97.38 177 GLN A O 1
ATOM 1394 N N . ILE A 1 178 ? 11.620 5.240 -12.879 1.00 97.69 178 ILE A N 1
ATOM 1395 C CA . ILE A 1 178 ? 10.766 4.262 -12.184 1.00 97.69 178 ILE A CA 1
ATOM 1396 C C . ILE A 1 178 ? 9.381 4.861 -11.906 1.00 97.69 178 ILE A C 1
ATOM 1398 O O . ILE A 1 178 ? 8.371 4.259 -12.269 1.00 97.69 178 ILE A O 1
ATOM 1402 N N . LEU A 1 179 ? 9.321 6.070 -11.333 1.00 97.44 179 LEU A N 1
ATOM 1403 C CA . LEU A 1 179 ? 8.059 6.767 -11.057 1.00 97.44 179 LEU A CA 1
ATOM 1404 C C . LEU A 1 179 ? 7.284 7.099 -12.336 1.00 97.44 179 LEU A C 1
ATOM 1406 O O . LEU A 1 179 ? 6.058 7.062 -12.338 1.00 97.44 179 LEU A O 1
ATOM 1410 N N . SER A 1 180 ? 7.980 7.413 -13.429 1.00 98.06 180 SER A N 1
ATOM 1411 C CA . SER A 1 180 ? 7.344 7.701 -14.714 1.00 98.06 180 SER A CA 1
ATOM 1412 C C . SER A 1 180 ? 6.672 6.459 -15.311 1.00 98.06 180 SER A C 1
ATOM 1414 O O . SER A 1 180 ? 5.517 6.538 -15.729 1.00 98.06 180 SER A O 1
ATOM 1416 N N . ILE A 1 181 ? 7.362 5.312 -15.311 1.00 98.31 181 ILE A N 1
ATOM 1417 C CA . ILE A 1 181 ? 6.814 4.030 -15.788 1.00 98.31 181 ILE A CA 1
ATOM 1418 C C . ILE A 1 181 ? 5.621 3.615 -14.920 1.00 98.31 181 ILE A C 1
ATOM 1420 O O . ILE A 1 181 ? 4.537 3.344 -15.437 1.00 98.31 181 ILE A O 1
ATOM 1424 N N . GLU A 1 182 ? 5.801 3.636 -13.597 1.00 98.00 182 GLU A N 1
ATOM 1425 C CA . GLU A 1 182 ? 4.753 3.308 -12.630 1.00 98.00 182 GLU A CA 1
ATOM 1426 C C . GLU A 1 182 ? 3.528 4.215 -12.803 1.00 98.00 182 GLU A C 1
ATOM 1428 O O . GLU A 1 182 ? 2.404 3.727 -12.904 1.00 98.00 182 GLU A O 1
ATOM 1433 N N . GLY A 1 183 ? 3.734 5.530 -12.908 1.00 97.06 183 GLY A N 1
ATOM 1434 C CA . GLY A 1 183 ? 2.662 6.509 -13.055 1.00 97.06 183 GLY A CA 1
ATOM 1435 C C . GLY A 1 183 ? 1.840 6.316 -14.331 1.00 97.06 183 GLY A C 1
ATOM 1436 O O . GLY A 1 183 ? 0.609 6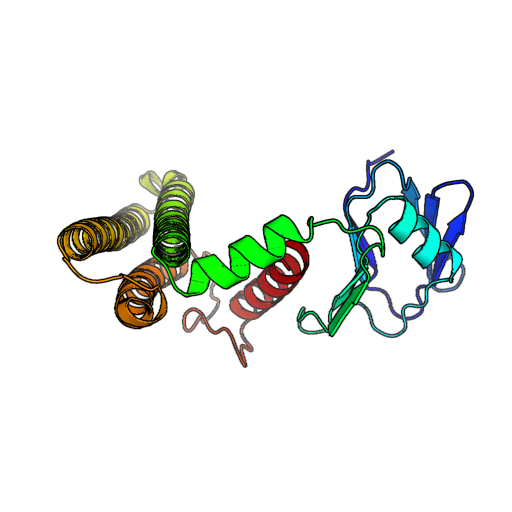.378 -14.276 1.00 97.06 183 GLY A O 1
ATOM 1437 N N . ARG A 1 184 ? 2.491 6.024 -15.467 1.00 98.19 184 ARG A N 1
ATOM 1438 C CA . ARG A 1 184 ? 1.789 5.719 -16.727 1.00 98.19 184 ARG A CA 1
ATOM 1439 C C . ARG A 1 184 ? 0.984 4.424 -16.630 1.00 98.19 184 ARG A C 1
ATOM 1441 O O . ARG A 1 184 ? -0.189 4.425 -17.000 1.00 98.19 184 ARG A O 1
ATOM 1448 N N . GLY A 1 185 ? 1.550 3.367 -16.045 1.00 98.06 185 GLY A N 1
ATOM 1449 C CA . GLY A 1 185 ? 0.810 2.131 -15.769 1.00 98.06 185 GLY A CA 1
ATOM 1450 C C . GLY A 1 185 ? -0.391 2.364 -14.850 1.00 98.06 185 GLY A C 1
ATOM 1451 O O . GLY A 1 185 ? -1.513 1.973 -15.170 1.00 98.06 185 GLY A O 1
ATOM 1452 N N . SER A 1 186 ? -0.206 3.117 -13.766 1.00 97.25 186 SER A N 1
ATOM 1453 C CA . SER A 1 186 ? -1.295 3.516 -12.872 1.00 97.25 186 SER A CA 1
ATOM 1454 C C . SER A 1 186 ? -2.385 4.323 -13.588 1.00 97.25 186 SER A C 1
ATOM 1456 O O . SER A 1 186 ? -3.565 4.148 -13.281 1.00 97.25 186 SER A O 1
ATOM 1458 N N . GLN A 1 187 ? -2.040 5.176 -14.557 1.00 96.88 187 GLN A N 1
ATOM 1459 C CA . GLN A 1 187 ? -3.027 5.914 -15.350 1.00 96.88 187 GLN A CA 1
ATOM 1460 C C . GLN A 1 187 ? -3.933 4.962 -16.145 1.00 96.88 187 GLN A C 1
ATOM 1462 O O . GLN A 1 187 ? -5.156 5.115 -16.102 1.00 96.88 187 GLN A O 1
ATOM 1467 N N . LYS A 1 188 ? -3.357 3.955 -16.815 1.00 97.88 188 LYS A N 1
ATOM 1468 C CA . LYS A 1 188 ? -4.116 2.926 -17.549 1.00 97.88 188 LYS A CA 1
ATOM 1469 C C . LYS A 1 188 ? -4.969 2.074 -16.618 1.00 97.88 188 LYS A C 1
ATOM 1471 O O . LYS A 1 188 ? -6.152 1.858 -16.882 1.00 97.88 188 LYS A O 1
ATOM 1476 N N . TYR A 1 189 ? -4.410 1.688 -15.472 1.00 98.06 189 TYR A N 1
ATOM 1477 C CA . TYR A 1 189 ? -5.149 0.983 -14.431 1.00 98.06 189 TYR A CA 1
ATOM 1478 C C . TYR A 1 189 ? -6.394 1.761 -13.980 1.00 98.06 189 TYR A C 1
ATOM 1480 O O . TYR A 1 189 ? -7.497 1.216 -13.976 1.00 98.06 189 TYR A O 1
ATOM 1488 N N . TRP A 1 190 ? -6.258 3.049 -13.652 1.00 95.94 190 TRP A N 1
ATOM 1489 C CA . TRP A 1 190 ? -7.397 3.849 -13.199 1.00 95.94 190 TRP A CA 1
ATOM 1490 C C . TRP A 1 190 ? -8.414 4.118 -14.311 1.00 95.94 190 TRP A C 1
ATOM 1492 O O . TRP A 1 190 ? -9.610 4.140 -14.028 1.00 95.94 190 TRP A O 1
ATOM 1502 N N . GLN A 1 191 ? -7.986 4.240 -15.571 1.00 94.88 191 GLN A N 1
ATOM 1503 C CA . GLN A 1 191 ? -8.910 4.270 -16.712 1.00 94.88 191 GLN A CA 1
ATOM 1504 C C . GLN A 1 191 ? -9.758 2.989 -16.783 1.00 94.88 191 GLN A C 1
ATOM 1506 O O . GLN A 1 191 ? -10.968 3.063 -17.005 1.00 94.88 191 GLN A O 1
ATOM 1511 N N . ALA A 1 192 ? -9.152 1.824 -16.540 1.00 95.25 192 ALA A N 1
ATOM 1512 C CA . ALA A 1 192 ? -9.855 0.544 -16.539 1.00 95.25 192 ALA A CA 1
ATOM 1513 C C . ALA A 1 192 ? -10.819 0.417 -15.353 1.00 95.25 192 ALA A C 1
ATOM 1515 O O . ALA A 1 192 ? -11.965 0.006 -15.535 1.00 95.25 192 ALA A O 1
ATOM 1516 N N . VAL A 1 193 ? -10.396 0.840 -14.156 1.00 94.44 193 VAL A N 1
ATOM 1517 C CA . VAL A 1 193 ? -11.271 0.906 -12.973 1.00 94.44 193 VAL A CA 1
ATOM 1518 C C . VAL A 1 193 ? -12.500 1.766 -13.257 1.00 94.44 193 VAL A C 1
ATOM 1520 O O . VAL A 1 193 ? -13.605 1.346 -12.933 1.00 94.44 193 VAL A O 1
ATOM 1523 N N . GLY A 1 194 ? -12.340 2.911 -13.926 1.00 91.56 194 GLY A N 1
ATOM 1524 C CA . GLY A 1 194 ? -13.462 3.780 -14.293 1.00 91.56 194 GLY A CA 1
ATOM 1525 C C . GLY A 1 194 ? -14.522 3.076 -15.144 1.00 91.56 194 GLY A C 1
ATOM 1526 O O . GLY A 1 194 ? -15.709 3.264 -14.910 1.00 91.56 194 GLY A O 1
ATOM 1527 N N . LYS A 1 195 ? -14.111 2.198 -16.069 1.00 90.75 195 LYS A N 1
ATOM 1528 C CA . LYS A 1 195 ? -15.033 1.372 -16.876 1.00 90.75 195 LYS A CA 1
ATOM 1529 C C . LYS A 1 195 ? -15.716 0.262 -16.070 1.00 90.75 195 LYS A C 1
ATOM 1531 O O . LYS A 1 195 ? -16.780 -0.217 -16.451 1.00 90.75 195 LYS A O 1
ATOM 1536 N N . LEU A 1 196 ? -15.091 -0.180 -14.979 1.00 90.44 196 LEU A N 1
ATOM 1537 C CA . LEU A 1 196 ? -15.623 -1.212 -14.091 1.00 90.44 196 LEU A CA 1
ATOM 1538 C C . LEU A 1 196 ? -16.576 -0.652 -13.028 1.00 90.44 196 LEU A C 1
ATOM 1540 O O . LEU A 1 196 ? -17.313 -1.431 -12.423 1.00 90.44 196 LEU A O 1
ATOM 1544 N N . LEU A 1 197 ? -16.605 0.656 -12.780 1.00 86.25 197 LEU A N 1
ATOM 1545 C CA . LEU A 1 197 ? -17.564 1.230 -11.840 1.00 86.25 197 LEU A CA 1
ATOM 1546 C C . LEU A 1 197 ? -18.994 1.007 -12.358 1.00 86.25 197 LEU A C 1
ATOM 1548 O O . LEU A 1 197 ? -19.322 1.345 -13.488 1.00 86.25 197 LEU A O 1
ATOM 1552 N N . LEU A 1 198 ? -19.824 0.358 -11.535 1.00 69.50 198 LEU A N 1
ATOM 1553 C CA . LEU A 1 198 ? -21.218 0.020 -11.862 1.00 69.50 198 LEU A CA 1
ATOM 1554 C C . LEU A 1 198 ? -22.200 1.154 -11.551 1.00 69.50 198 LEU A C 1
ATOM 1556 O O . LEU A 1 198 ? -23.344 1.100 -11.985 1.00 69.50 198 LEU A O 1
ATOM 1560 N N . ALA A 1 199 ? -21.778 2.124 -10.746 1.00 64.88 199 ALA A N 1
ATOM 1561 C CA . ALA A 1 199 ? -22.623 3.210 -10.282 1.00 64.88 199 ALA A CA 1
ATOM 1562 C C . ALA A 1 199 ? -22.440 4.445 -11.174 1.00 64.88 199 ALA A C 1
ATOM 1564 O O . ALA A 1 199 ? -21.316 4.710 -11.607 1.00 64.88 199 ALA A O 1
ATOM 1565 N N . ASP A 1 200 ? -23.507 5.233 -11.351 1.00 66.31 200 ASP A N 1
ATOM 1566 C CA . ASP A 1 200 ? -23.501 6.576 -11.963 1.00 66.31 200 ASP A CA 1
ATOM 1567 C C . ASP A 1 200 ? -22.772 7.600 -11.071 1.00 66.31 200 ASP A C 1
ATOM 1569 O O . ASP A 1 200 ? -23.259 8.681 -10.742 1.00 66.31 200 ASP A O 1
ATOM 1573 N N . VAL A 1 201 ? -21.579 7.243 -10.611 1.00 67.88 201 VAL A N 1
ATOM 1574 C CA . VAL A 1 201 ? -20.690 8.146 -9.902 1.00 67.88 201 VAL A CA 1
ATOM 1575 C C . VAL A 1 201 ? -19.913 8.882 -10.977 1.00 67.88 201 VAL A C 1
ATOM 1577 O O . VAL A 1 201 ? -19.128 8.278 -11.708 1.00 67.88 201 VAL A O 1
ATOM 1580 N N . GLN A 1 202 ? -20.115 10.197 -11.067 1.00 73.44 202 GLN A N 1
ATOM 1581 C CA . GLN A 1 202 ? -19.245 11.070 -11.848 1.00 73.44 202 GLN A CA 1
ATOM 1582 C C . GLN A 1 202 ? -17.839 11.035 -11.242 1.00 73.44 202 GLN A C 1
ATOM 1584 O O . GLN A 1 202 ? -17.493 11.824 -10.363 1.00 73.44 202 GLN A O 1
ATOM 1589 N N . TRP A 1 203 ? -17.040 10.064 -11.673 1.00 84.44 203 TRP A N 1
ATOM 1590 C CA . TRP A 1 203 ? -15.707 9.839 -11.148 1.00 84.44 203 TRP A CA 1
ATOM 1591 C C . TRP A 1 203 ? -14.666 10.454 -12.090 1.00 84.44 203 TRP A C 1
ATOM 1593 O O . TRP A 1 203 ? -14.488 9.973 -13.209 1.00 84.44 203 TRP A O 1
ATOM 1603 N N . PRO A 1 204 ? -13.934 11.498 -11.663 1.00 85.19 204 PRO A N 1
ATOM 1604 C CA . PRO A 1 204 ? -12.988 12.220 -12.516 1.00 85.19 204 PRO A CA 1
ATOM 1605 C C . PRO A 1 204 ? -11.645 11.488 -12.699 1.00 85.19 204 PRO A C 1
ATOM 1607 O O . PRO A 1 204 ? -10.669 12.094 -13.141 1.00 85.19 204 PRO A O 1
ATOM 1610 N N . GLY A 1 205 ? -11.560 10.217 -12.299 1.00 88.12 205 GLY A N 1
ATOM 1611 C CA . GLY A 1 205 ? -10.307 9.494 -12.109 1.00 88.12 205 GLY A CA 1
ATOM 1612 C C . GLY A 1 205 ? -9.752 9.628 -10.687 1.00 88.12 205 GLY A C 1
ATOM 1613 O O . GLY A 1 205 ? -10.333 10.275 -9.810 1.00 88.12 205 GLY A O 1
ATOM 1614 N N . ARG A 1 206 ? -8.608 8.981 -10.437 1.00 91.62 206 ARG A N 1
ATOM 1615 C CA . ARG A 1 206 ? -7.983 8.933 -9.109 1.00 91.62 206 ARG A CA 1
ATOM 1616 C C . ARG A 1 206 ? -7.520 10.324 -8.660 1.00 91.62 206 ARG A C 1
ATOM 1618 O O . ARG A 1 206 ? -6.669 10.930 -9.303 1.00 91.62 206 ARG A O 1
ATOM 1625 N N . ARG A 1 207 ? -8.019 10.790 -7.510 1.00 88.12 207 ARG A N 1
ATOM 1626 C CA . ARG A 1 207 ? -7.610 12.037 -6.837 1.00 88.12 207 ARG A CA 1
ATOM 1627 C C . ARG A 1 207 ? -7.210 11.772 -5.387 1.00 88.12 207 ARG A C 1
ATOM 1629 O O . ARG A 1 207 ? -8.037 11.391 -4.561 1.00 88.12 207 ARG A O 1
ATOM 1636 N N . THR A 1 208 ? -5.933 11.971 -5.077 1.00 83.00 208 THR A N 1
ATOM 1637 C CA . THR A 1 208 ? -5.356 11.697 -3.749 1.00 83.00 208 THR A CA 1
ATOM 1638 C C . THR A 1 208 ? -5.640 12.801 -2.734 1.00 83.00 208 THR A C 1
ATOM 1640 O O . THR A 1 208 ? -5.899 12.507 -1.573 1.00 83.00 208 THR A O 1
ATOM 1643 N N . GLN A 1 209 ? -5.633 14.067 -3.157 1.00 79.50 209 GLN A N 1
ATOM 1644 C CA . GLN A 1 209 ? -5.894 15.221 -2.295 1.00 79.50 209 GLN A CA 1
ATOM 1645 C C . GLN A 1 209 ? -7.112 16.006 -2.783 1.00 79.50 209 GLN A C 1
ATOM 1647 O O . GLN A 1 209 ? -7.333 16.138 -3.985 1.00 79.50 209 GLN A O 1
ATOM 1652 N N . GLY A 1 210 ? -7.908 16.518 -1.839 1.00 81.56 210 GLY A N 1
ATOM 1653 C CA . GLY A 1 210 ? -9.069 17.364 -2.139 1.00 81.56 210 GLY A CA 1
ATOM 1654 C C . GLY A 1 210 ? -10.223 16.648 -2.848 1.00 81.56 210 GLY A C 1
ATOM 1655 O O . GLY A 1 210 ? -11.058 17.304 -3.463 1.00 81.56 210 GLY A O 1
ATOM 1656 N N . ALA A 1 211 ? -10.270 15.314 -2.800 1.00 84.88 211 ALA A N 1
ATOM 1657 C CA . ALA A 1 211 ? -11.377 14.561 -3.373 1.00 84.88 211 ALA A CA 1
ATOM 1658 C C . ALA A 1 211 ? -12.679 14.827 -2.603 1.00 84.88 211 ALA A C 1
ATOM 1660 O O . ALA A 1 211 ? -12.709 14.705 -1.380 1.00 84.88 211 ALA A O 1
ATOM 1661 N N . SER A 1 212 ? -13.740 15.162 -3.334 1.00 82.69 212 SER A N 1
ATOM 1662 C CA . SER A 1 212 ? -15.106 15.307 -2.818 1.00 82.69 212 SER A CA 1
ATOM 1663 C C . SER A 1 212 ? -16.034 14.189 -3.293 1.00 82.69 212 SER A C 1
ATOM 1665 O O . SER A 1 212 ? -17.137 14.048 -2.772 1.00 82.69 212 SER A O 1
ATOM 1667 N N . ASP A 1 213 ? -15.603 13.387 -4.272 1.00 88.31 213 ASP A N 1
ATOM 1668 C CA . ASP A 1 213 ? -16.393 12.265 -4.758 1.00 88.31 213 ASP A CA 1
ATOM 1669 C C . ASP A 1 213 ? -16.336 11.075 -3.777 1.00 88.31 213 ASP A C 1
ATOM 1671 O O . ASP A 1 213 ? -15.295 10.847 -3.137 1.00 88.31 213 ASP A O 1
ATOM 1675 N N . PRO A 1 214 ? -17.428 10.294 -3.648 1.00 88.69 214 PRO A N 1
ATOM 1676 C CA . PRO A 1 214 ? -17.490 9.192 -2.690 1.00 88.69 214 PRO A CA 1
ATOM 1677 C C . PRO A 1 214 ? -16.426 8.113 -2.920 1.00 88.69 214 PRO A C 1
ATOM 1679 O O . PRO A 1 214 ? -15.888 7.565 -1.958 1.00 88.69 214 PRO A O 1
ATOM 1682 N N . PHE A 1 215 ? -16.083 7.818 -4.179 1.00 90.00 215 PHE A N 1
ATOM 1683 C CA . PHE A 1 215 ? -15.172 6.719 -4.497 1.00 90.00 215 PHE A CA 1
ATOM 1684 C C . PHE A 1 215 ? -13.717 7.054 -4.145 1.00 90.00 215 PHE A C 1
ATOM 1686 O O . PHE A 1 215 ? -13.059 6.280 -3.450 1.00 90.00 215 PHE A O 1
ATOM 1693 N N . ASN A 1 216 ? -13.213 8.229 -4.531 1.00 91.31 216 ASN A N 1
ATOM 1694 C CA . ASN A 1 216 ? -11.895 8.683 -4.087 1.00 91.31 216 ASN A CA 1
ATOM 1695 C C . ASN A 1 216 ? -11.844 8.914 -2.576 1.00 91.31 216 ASN A C 1
ATOM 1697 O O . ASN A 1 216 ? -10.805 8.641 -1.982 1.00 91.31 216 ASN A O 1
ATOM 1701 N N . SER A 1 217 ? -12.928 9.386 -1.951 1.00 89.50 217 SER A N 1
ATOM 1702 C CA . SER A 1 217 ? -12.999 9.520 -0.489 1.00 89.50 217 SER A CA 1
ATOM 1703 C C . SER A 1 217 ? -12.807 8.170 0.204 1.00 89.50 217 SER A C 1
ATOM 1705 O O . SER A 1 217 ? -11.954 8.053 1.083 1.00 89.50 217 SER A O 1
ATOM 1707 N N . ALA A 1 218 ? -13.513 7.130 -0.254 1.00 90.31 218 ALA A N 1
ATOM 1708 C CA . ALA A 1 218 ? -13.353 5.770 0.253 1.00 90.31 218 ALA A CA 1
ATOM 1709 C C . ALA A 1 218 ? -11.933 5.225 0.019 1.00 90.31 218 ALA A C 1
ATOM 1711 O O . ALA A 1 218 ? -11.322 4.681 0.937 1.00 90.31 218 ALA A O 1
ATOM 1712 N N . LEU A 1 219 ? -11.368 5.426 -1.180 1.00 91.94 219 LEU A N 1
ATOM 1713 C CA . LEU A 1 219 ? -9.990 5.026 -1.484 1.00 91.94 219 LEU A CA 1
ATOM 1714 C C . LEU A 1 219 ? -8.976 5.744 -0.590 1.00 91.94 219 LEU A C 1
ATOM 1716 O O . LEU A 1 219 ? -8.074 5.104 -0.066 1.00 91.94 219 LEU A O 1
ATOM 1720 N N . ASN A 1 220 ? -9.101 7.061 -0.412 1.00 89.81 220 ASN A N 1
ATOM 1721 C CA . ASN A 1 220 ? -8.191 7.850 0.421 1.00 89.81 220 ASN A CA 1
ATOM 1722 C C . ASN A 1 220 ? -8.239 7.399 1.880 1.00 89.81 220 ASN A C 1
ATOM 1724 O O . ASN A 1 220 ? -7.187 7.250 2.495 1.00 89.81 220 ASN A O 1
ATOM 1728 N N . TYR A 1 221 ? -9.436 7.125 2.399 1.00 87.25 221 TYR A N 1
ATOM 1729 C CA . TYR A 1 221 ? -9.602 6.584 3.742 1.00 87.25 221 TYR A CA 1
ATOM 1730 C C . TYR A 1 221 ? -8.959 5.194 3.874 1.00 87.25 221 TYR A C 1
ATOM 1732 O O . TYR A 1 221 ? -8.177 4.961 4.792 1.00 87.25 221 TYR A O 1
ATOM 1740 N N . GLY A 1 222 ? -9.199 4.301 2.906 1.00 90.06 222 GLY A N 1
ATOM 1741 C CA . GLY A 1 222 ? -8.584 2.972 2.871 1.00 90.06 222 GLY A CA 1
ATOM 1742 C C . GLY A 1 222 ? -7.056 3.014 2.766 1.00 90.06 222 GLY A C 1
ATOM 1743 O O . GLY A 1 222 ? -6.375 2.291 3.488 1.00 90.06 222 GLY A O 1
ATOM 1744 N N . TYR A 1 223 ? -6.500 3.895 1.927 1.00 88.69 223 TYR A N 1
ATOM 1745 C CA . TYR A 1 223 ? -5.053 4.123 1.864 1.00 88.69 223 TYR A CA 1
ATOM 1746 C C . TYR A 1 223 ? -4.508 4.688 3.175 1.00 88.69 223 TYR A C 1
ATOM 1748 O O . TYR A 1 223 ? -3.421 4.305 3.580 1.00 88.69 223 TYR A O 1
ATOM 1756 N N . GLY A 1 224 ? -5.260 5.553 3.853 1.00 82.75 224 GLY A N 1
ATOM 1757 C CA . GLY A 1 224 ? -4.914 6.071 5.171 1.00 82.75 224 GLY A CA 1
ATOM 1758 C C . GLY A 1 224 ? -4.770 4.977 6.232 1.00 82.75 224 GLY A C 1
ATOM 1759 O O . GLY A 1 224 ? -3.767 4.933 6.945 1.00 82.75 224 GLY A O 1
ATOM 1760 N N . ILE A 1 225 ? -5.717 4.032 6.259 1.00 83.44 225 ILE A N 1
ATOM 1761 C CA . ILE A 1 225 ? -5.615 2.824 7.090 1.00 83.44 225 ILE A CA 1
ATOM 1762 C C . ILE A 1 225 ? -4.404 1.993 6.663 1.00 83.44 225 ILE A C 1
ATOM 1764 O O . ILE A 1 225 ? -3.589 1.640 7.507 1.00 83.44 225 ILE A O 1
ATOM 1768 N N . LEU A 1 226 ? -4.239 1.713 5.367 1.00 86.88 226 LEU A N 1
ATOM 1769 C CA . LEU A 1 226 ? -3.122 0.901 4.882 1.00 86.88 226 LEU A CA 1
ATOM 1770 C C . LEU A 1 226 ? -1.759 1.512 5.238 1.00 86.88 226 LEU A C 1
ATOM 1772 O O . LEU A 1 226 ? -0.869 0.780 5.648 1.00 86.88 226 LEU A O 1
ATOM 1776 N N . TYR A 1 227 ? -1.595 2.834 5.133 1.00 82.44 227 TYR A N 1
ATOM 1777 C CA . TYR A 1 227 ? -0.350 3.504 5.514 1.00 82.44 227 TYR A CA 1
ATOM 1778 C C . TYR A 1 227 ? -0.015 3.302 6.987 1.00 82.44 227 TYR A C 1
ATOM 1780 O O . TYR A 1 227 ? 1.146 3.075 7.294 1.00 82.44 227 TYR A O 1
ATOM 1788 N N . SER A 1 228 ? -1.014 3.301 7.877 1.00 71.19 228 SER A N 1
ATOM 1789 C CA . SER A 1 228 ? -0.773 3.019 9.299 1.00 71.19 228 SER A CA 1
ATOM 1790 C C . SER A 1 228 ? -0.255 1.601 9.556 1.00 71.19 228 SER A C 1
ATOM 1792 O O . SER A 1 228 ? 0.446 1.383 10.529 1.00 71.19 228 SER A O 1
ATOM 1794 N N . GLN A 1 229 ? -0.564 0.643 8.680 1.00 74.00 229 GLN A N 1
ATOM 1795 C CA . GLN A 1 229 ? -0.154 -0.757 8.838 1.00 74.00 229 GLN A CA 1
ATOM 1796 C C . GLN A 1 229 ? 1.241 -1.053 8.265 1.00 74.00 229 GLN A C 1
ATOM 1798 O O . GLN A 1 229 ? 1.779 -2.129 8.509 1.00 74.00 229 GLN A O 1
ATOM 1803 N N . VAL A 1 230 ? 1.794 -0.149 7.450 1.00 78.81 230 VAL A N 1
ATOM 1804 C CA . VAL A 1 230 ? 3.054 -0.354 6.705 1.00 78.81 230 VAL A CA 1
ATOM 1805 C C . VAL A 1 230 ? 4.149 0.633 7.156 1.00 78.81 230 VAL A C 1
ATOM 1807 O O . VAL A 1 230 ? 5.238 0.632 6.588 1.00 78.81 230 VAL A O 1
ATOM 1810 N N . GLU A 1 231 ? 3.859 1.481 8.150 1.00 62.25 231 GLU A N 1
ATOM 1811 C CA . GLU A 1 231 ? 4.796 2.458 8.737 1.00 62.25 231 GLU A CA 1
ATOM 1812 C C . GLU A 1 231 ? 5.934 1.801 9.539 1.00 62.25 231 GLU A C 1
ATOM 1814 O O . GLU A 1 231 ? 5.683 0.797 10.243 1.00 62.25 231 GLU A O 1
#

Solvent-accessible surface area (backbone atoms only — not comparable to full-atom values): 12672 Å² total; per-residue (Å²): 129,87,85,43,38,65,49,76,47,56,58,68,57,23,38,38,39,62,54,95,72,18,45,33,34,30,39,92,88,41,82,75,48,78,32,49,51,95,54,42,58,36,37,39,37,42,27,62,68,58,46,70,41,70,62,37,56,51,52,26,31,76,69,62,24,37,40,38,35,28,41,91,69,25,45,70,76,51,72,47,67,33,87,65,72,89,59,54,72,63,56,57,50,51,55,61,55,22,48,77,27,53,59,33,32,52,50,52,51,50,52,48,46,51,52,49,53,51,50,34,52,50,50,55,59,69,33,58,81,26,53,83,83,37,45,71,56,24,52,54,36,48,52,29,35,51,56,26,48,51,35,48,55,50,49,51,53,49,52,54,56,58,70,70,52,93,61,92,50,35,30,77,82,46,42,67,60,55,52,50,44,44,52,54,25,50,50,36,47,44,57,32,51,62,70,66,54,87,61,98,64,89,69,94,60,92,42,88,71,89,50,83,47,71,67,40,40,53,48,40,31,51,49,20,53,50,49,66,76,73,110

Sequence (231 aa):
MAIVQHLIVDEFGSFIAKKSGRLRVTCQGEKRIDAPIMHLETVLITGRGVSLSSDVVEACAEAGIPIHFLNSRGQPVGSLYSAGLAATIQTRRAQLEARDDERGLHVALAVAEGKLRNQINLLKYMAKYRKEKQPDIYEAVRLLADEVLDHVAELDRLRERIARESRPRTVDEWRGQILSIEGRGSQKYWQAVGKLLLADVQWPGRRTQGASDPFNSALNYGYGILYSQVE

Secondary structure (DSSP, 8-state):
----SEEEE-STTEEEEEETTEEEEEETTEEEEEEEGGG--EEEE-STT-EE-HHHHHHHHHTT--EEEE-TTS-EEEEE--SS-SS-HHHHHHHHHHHTSHHHHHHHHHHHHHHHHHHHHHHHHHHHTTTTT-HHHHHHHHHHHHHHHHHHHHHHHHHHHHHT-SS---HHHHHHHHHHHHHHHHHHHHHHHHHH--S-----S--SSS--SHHHHHHHHHHHHHHHHH-

Mean predicted aligned error: 7.72 Å

Nearest PDB structures (foldseek):
  4n06-assembly1_A  TM=8.831E-01  e=1.977E-17  Archaeoglobus fulgidus DSM 4304
  8d3q-assembly1_A  TM=5.466E-01  e=2.254E-11  Halalkalibacterium halodurans C-125
  7cr6-assembly1_D  TM=5.286E-01  e=6.444E-11  Synechocystis sp. PCC 6803 substr. Kazusa
  6opm-assembly1_D  TM=4.721E-01  e=7.051E-10  Methanosarcina mazei
  8pk1-assembly1_F  TM=5.877E-01  e=4.443E-08  Streptococcus thermophilus DGCC 7710

Radius of gyration: 22.27 Å; Cα contacts (8 Å, |Δi|>4): 330; chains: 1; bounding box: 53×33×57 Å

pLDDT: mean 90.4, std 8.3, range [56.5, 98.5]